Protein AF-A0A2N0S1U6-F1 (afdb_monomer)

Organism: NCBI:txid588596

Nearest PDB structures (foldseek):
  6pqr-assembly1_A  TM=5.252E-01  e=4.544E-02  Helicoverpa zea
  5aoy-assembly1_A  TM=4.467E-01  e=3.353E-01  Mus musculus
  4bum-assembly1_X-2  TM=3.948E-01  e=4.340E+00  Danio rerio
  7tcv-assembly1_XXX-2  TM=3.516E-01  e=5.235E+00  Mus musculus
  8yzi-assembly1_D  TM=3.204E-01  e=3.831E+00  Canis lupus familiaris

pLDDT: mean 82.67, std 17.35, range [31.88, 97.19]

Solvent-accessible surface area (backbone atoms only — not comparable to full-atom values): 11262 Å² total; per-residue (Å²): 134,83,86,88,85,88,79,92,75,89,79,74,85,80,75,74,76,54,60,70,60,46,52,57,65,73,46,69,73,48,72,47,41,38,37,39,35,55,54,82,43,70,50,89,88,76,46,41,30,46,34,36,31,38,31,56,60,79,47,71,88,44,61,87,39,73,93,53,51,45,75,78,44,78,48,81,48,74,99,43,61,69,59,45,51,65,70,42,46,63,59,46,52,52,53,50,44,32,54,75,72,29,48,78,54,95,89,41,61,33,38,45,46,81,43,81,53,56,54,70,72,60,44,34,46,37,50,14,41,58,56,82,85,37,58,33,58,52,88,32,32,90,60,40,58,93,56,64,87,48,84,86,60,80,89,54,67,72,34,53,44,69,54,33,70,78,34,28,58,68,51,80,36,27,71,34,59,44,71,52,75,82,56,80,37,67,123

Foldseek 3Di:
DDDDDDDDDDDDDPPPPVPVVVVLVVPPQAEWEKEWEWDWDDDPVPWIKIWIWIATVVPVVCPPPVVRTHTPFIDTDDLAQVVCLVRCVVVLVVVVCCQPPNDQDPNGGYHYDYHYDYDLQNVCSLLQFPDCPAQQRDLQFLHGPVCPPVPVDDGDRDDALVLCQVPQPSGPGHDDRHSHSPDGSHD

Sequence (187 aa):
MDVNTETQVNQSEEVDIDDELIVQKVVGAPIIHLWIFEDGRNVRKKVKHVMITIAILDDKHTLNQPNYHYTTVLYPGCEDYESLLNITAPLYRDLKNLKDQGLLINNIKWNFQLYFSFDWKFLAICLGFNGVHSKNFCPWCTISKSQQGDLFKKWNINKEMGKLVEKSNYYKGHSRKPLFDMIPLDH

Mean predicted aligned error: 10.76 Å

Secondary structure (DSSP, 8-state):
----------------TTHHHHHHHHSPPPEEEEEEEE--EEETTTEEEEEEEEEESS-TTTTT-GGGEEEEEEEES---HHHHHHHHHHHHHHHHHHHHH-EEETTEEEEEEEEEE--HHHHHHHTTB-TTTSS---SS----GGGTT-TTS-------HHHHHH-TTSSTTB-S--S-TTS----

Structure (mmCIF, N/CA/C/O backbone):
data_AF-A0A2N0S1U6-F1
#
_entry.id   AF-A0A2N0S1U6-F1
#
loop_
_atom_site.group_PDB
_atom_site.id
_atom_site.type_symbol
_atom_site.label_atom_id
_atom_site.label_alt_id
_atom_site.label_comp_id
_atom_site.label_asym_id
_atom_site.label_entity_id
_atom_site.label_seq_id
_atom_site.pdbx_PDB_ins_code
_atom_site.Cartn_x
_atom_site.Cartn_y
_atom_site.Cartn_z
_atom_site.occupancy
_atom_site.B_iso_or_equiv
_atom_site.auth_seq_id
_atom_site.auth_comp_id
_atom_site.auth_asym_id
_atom_site.auth_atom_id
_atom_site.pdbx_PDB_model_num
ATOM 1 N N . MET A 1 1 ? -68.275 -29.044 50.727 1.00 37.34 1 MET A N 1
ATOM 2 C CA . MET A 1 1 ? -67.694 -29.400 49.420 1.00 37.34 1 MET A CA 1
ATOM 3 C C . MET A 1 1 ? -67.049 -28.130 48.877 1.00 37.34 1 MET A C 1
ATOM 5 O O . MET A 1 1 ? -67.627 -27.474 48.026 1.00 37.34 1 MET A O 1
ATOM 9 N N . ASP A 1 2 ? -66.065 -27.555 49.577 1.00 31.88 2 ASP A N 1
ATOM 10 C CA . ASP A 1 2 ? -64.642 -27.974 49.611 1.00 31.88 2 ASP A CA 1
ATOM 11 C C . ASP A 1 2 ? -64.084 -27.964 48.174 1.00 31.88 2 ASP A C 1
ATOM 13 O O . ASP A 1 2 ? -64.630 -28.649 47.321 1.00 31.88 2 ASP A O 1
ATOM 17 N N . VAL A 1 3 ? -63.060 -27.194 47.796 1.00 35.22 3 VAL A N 1
ATOM 18 C CA . VAL A 1 3 ? -61.759 -27.005 48.450 1.00 35.22 3 VAL A CA 1
ATOM 19 C C . VAL A 1 3 ? -61.142 -25.648 48.059 1.00 35.22 3 VAL A C 1
ATOM 21 O O . VAL A 1 3 ? -61.263 -25.173 46.935 1.00 35.22 3 VAL A O 1
ATOM 24 N N . ASN A 1 4 ? -60.462 -25.073 49.044 1.00 38.56 4 ASN A N 1
ATOM 25 C CA . ASN A 1 4 ? -59.586 -23.905 49.054 1.00 38.56 4 ASN A CA 1
ATOM 26 C C . ASN A 1 4 ? -58.195 -24.259 48.478 1.00 38.56 4 ASN A C 1
ATOM 28 O O . ASN A 1 4 ? -57.737 -25.354 48.785 1.00 38.56 4 ASN A O 1
ATOM 32 N N . THR A 1 5 ? -57.492 -23.380 47.748 1.00 37.88 5 THR A N 1
ATOM 33 C CA . THR A 1 5 ? -56.093 -22.947 48.039 1.00 37.88 5 THR A CA 1
ATOM 34 C C . THR A 1 5 ? -55.433 -22.156 46.902 1.00 37.88 5 THR A C 1
ATOM 36 O O . THR A 1 5 ? -55.606 -22.419 45.717 1.00 37.88 5 THR A O 1
ATOM 39 N N . GLU A 1 6 ? -54.668 -21.162 47.341 1.00 45.78 6 GLU A N 1
ATOM 40 C CA . GLU A 1 6 ? -53.842 -20.201 46.618 1.00 45.78 6 GLU A CA 1
ATOM 41 C C . GLU A 1 6 ? -52.678 -20.847 45.851 1.00 45.78 6 GLU A C 1
ATOM 43 O O . GLU A 1 6 ? -52.074 -21.808 46.326 1.00 45.78 6 GLU A O 1
ATOM 48 N N . THR A 1 7 ? -52.235 -20.222 44.756 1.00 32.12 7 THR A N 1
ATOM 49 C CA . THR A 1 7 ? -50.792 -20.094 44.484 1.00 32.12 7 THR A CA 1
ATOM 50 C C . THR A 1 7 ? -50.531 -18.844 43.641 1.00 32.12 7 THR A C 1
ATOM 52 O O . THR A 1 7 ? -50.941 -18.760 42.486 1.00 32.12 7 THR A O 1
ATOM 55 N N . GLN A 1 8 ? -49.849 -17.856 44.224 1.00 46.59 8 GLN A N 1
ATOM 56 C CA . GLN A 1 8 ? -49.168 -16.809 43.467 1.00 46.59 8 GLN A CA 1
ATOM 57 C C . GLN A 1 8 ? -47.962 -17.431 42.755 1.00 46.59 8 GLN A C 1
ATOM 59 O O . GLN A 1 8 ? -47.143 -18.073 43.409 1.00 46.59 8 GLN A O 1
ATOM 64 N N . VAL A 1 9 ? -47.799 -17.180 41.457 1.00 35.09 9 VAL A N 1
ATOM 65 C CA . VAL A 1 9 ? -46.483 -17.247 40.812 1.00 35.09 9 VAL A CA 1
ATOM 66 C C . VAL A 1 9 ? -46.315 -15.991 39.971 1.00 35.09 9 VAL A C 1
ATOM 68 O O . VAL A 1 9 ? -46.897 -15.841 38.901 1.00 35.09 9 VAL A O 1
ATOM 71 N N . ASN A 1 10 ? -45.518 -15.083 40.524 1.00 44.28 10 ASN A N 1
ATOM 72 C CA . ASN A 1 10 ? -44.787 -14.051 39.807 1.00 44.28 10 ASN A CA 1
ATOM 73 C C . ASN A 1 10 ? -44.064 -14.717 38.624 1.00 44.28 10 ASN A C 1
ATOM 75 O O . ASN A 1 10 ? -43.196 -15.560 38.854 1.00 44.28 10 ASN A O 1
ATOM 79 N N . GLN A 1 11 ? -44.399 -14.363 37.385 1.00 36.94 11 GLN A N 1
ATOM 80 C CA . GLN A 1 11 ? -43.507 -14.624 36.258 1.00 36.94 11 GLN A CA 1
ATOM 81 C C . GLN A 1 11 ? -42.843 -13.308 35.877 1.00 36.94 11 GLN A C 1
ATOM 83 O O . GLN A 1 11 ? -43.473 -12.358 35.423 1.00 36.94 11 GLN A O 1
ATOM 88 N N . SER A 1 12 ? -41.562 -13.291 36.223 1.00 38.41 12 SER A N 1
ATOM 89 C CA . SER A 1 12 ? -40.521 -12.334 35.898 1.00 38.41 12 SER A CA 1
ATOM 90 C C . SER A 1 12 ? -40.556 -11.880 34.444 1.00 38.41 12 SER A C 1
ATOM 92 O O . SER A 1 12 ? -40.792 -12.688 33.550 1.00 38.41 12 SER A O 1
ATOM 94 N N . GLU A 1 13 ? -40.233 -10.601 34.257 1.00 47.41 13 GLU A N 1
ATOM 95 C CA . GLU A 1 13 ? -39.788 -9.989 33.007 1.00 47.41 13 GLU A CA 1
ATOM 96 C C . GLU A 1 13 ? -38.893 -10.951 32.216 1.00 47.41 13 GLU A C 1
ATOM 98 O O . GLU A 1 13 ? -37.787 -11.289 32.645 1.00 47.41 13 GLU A O 1
ATOM 103 N N . GLU A 1 14 ? -39.366 -11.391 31.053 1.00 40.28 14 GLU A N 1
ATOM 104 C CA . GLU A 1 14 ? -38.471 -11.907 30.030 1.00 40.28 14 GLU A CA 1
ATOM 105 C C . GLU A 1 14 ? -37.872 -10.674 29.351 1.00 40.28 14 GLU A C 1
ATOM 107 O O . GLU A 1 14 ? -38.548 -9.935 28.636 1.00 40.28 14 GLU A O 1
ATOM 112 N N . VAL A 1 15 ? -36.622 -10.377 29.703 1.00 47.47 15 VAL A N 1
ATOM 113 C CA . VAL A 1 15 ? -35.830 -9.335 29.053 1.00 47.47 15 VAL A CA 1
ATOM 114 C C . VAL A 1 15 ? -35.712 -9.710 27.580 1.00 47.47 15 VAL A C 1
ATOM 116 O O . VAL A 1 15 ? -35.247 -10.801 27.253 1.00 47.47 15 VAL A O 1
ATOM 119 N N . ASP A 1 16 ? -36.133 -8.791 26.718 1.00 52.50 16 ASP A N 1
ATOM 120 C CA . ASP A 1 16 ? -36.052 -8.867 25.261 1.00 52.50 16 ASP A CA 1
ATOM 121 C C . ASP A 1 16 ? -34.570 -8.814 24.833 1.00 52.50 16 ASP A C 1
ATOM 123 O O . ASP A 1 16 ? -34.018 -7.771 24.487 1.00 52.50 16 ASP A O 1
ATOM 127 N N . ILE A 1 17 ? -33.863 -9.941 24.971 1.00 56.31 17 ILE A N 1
ATOM 128 C CA . ILE A 1 17 ? -32.419 -10.058 24.684 1.00 56.31 17 ILE A CA 1
ATOM 129 C C . ILE A 1 17 ? -32.132 -9.940 23.175 1.00 56.31 17 ILE A C 1
ATOM 131 O O . ILE A 1 17 ? -30.980 -9.770 22.773 1.00 56.31 17 ILE A O 1
ATOM 135 N N . ASP A 1 18 ? -33.158 -9.971 22.329 1.00 57.16 18 ASP A N 1
ATOM 136 C CA . ASP A 1 18 ? -32.979 -10.049 20.885 1.00 57.16 18 ASP A CA 1
ATOM 137 C C . ASP A 1 18 ? -33.139 -8.712 20.150 1.00 57.16 18 ASP A C 1
ATOM 139 O O . ASP A 1 18 ? -32.607 -8.579 19.052 1.00 57.16 18 ASP A O 1
ATOM 143 N N . ASP A 1 19 ? -33.737 -7.671 20.733 1.00 52.56 19 ASP A N 1
ATOM 144 C CA . ASP A 1 19 ? -33.980 -6.433 19.977 1.00 52.56 19 A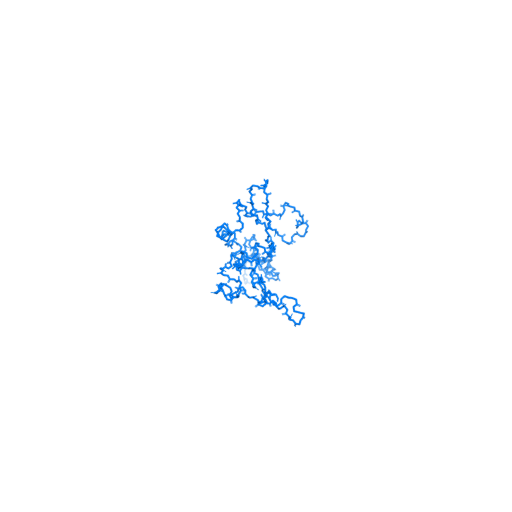SP A CA 1
ATOM 145 C C . ASP A 1 19 ? -32.696 -5.631 19.699 1.00 52.56 19 ASP A C 1
ATOM 147 O O . ASP A 1 19 ? -32.464 -5.185 18.574 1.00 52.56 19 ASP A O 1
ATOM 151 N N . GLU A 1 20 ? -31.782 -5.507 20.663 1.00 51.72 20 GLU A N 1
ATOM 152 C CA . GLU A 1 20 ? -30.527 -4.767 20.451 1.00 51.72 20 GLU A CA 1
ATOM 153 C C . GLU A 1 20 ? -29.552 -5.533 19.530 1.00 51.72 20 GLU A C 1
ATOM 155 O O . GLU A 1 20 ? -28.850 -4.939 18.701 1.00 51.72 20 GLU A O 1
ATOM 160 N N . LEU A 1 21 ? -29.564 -6.870 19.608 1.00 51.91 21 LEU A N 1
ATOM 161 C CA . LEU A 1 21 ? -28.732 -7.753 18.786 1.00 51.91 21 LEU A CA 1
ATOM 162 C C . LEU A 1 21 ? -29.255 -7.862 17.342 1.00 51.91 21 LEU A C 1
ATOM 164 O O . LEU A 1 21 ? -28.468 -7.967 16.395 1.00 51.91 21 LEU A O 1
ATOM 168 N N . ILE A 1 22 ? -30.579 -7.818 17.155 1.00 51.62 22 ILE A N 1
ATOM 169 C CA . ILE A 1 22 ? -31.236 -7.823 15.843 1.00 51.62 22 ILE A CA 1
ATOM 170 C C . ILE A 1 22 ? -31.091 -6.458 15.164 1.00 51.62 22 ILE A C 1
ATOM 172 O O . ILE A 1 22 ? -30.785 -6.418 13.970 1.00 51.62 22 ILE A O 1
ATOM 176 N N . VAL A 1 23 ? -31.195 -5.340 15.893 1.00 48.62 23 VAL A N 1
ATOM 177 C CA . VAL A 1 23 ? -30.988 -3.991 15.328 1.00 48.62 23 VAL A CA 1
ATOM 178 C C . VAL A 1 23 ? -29.561 -3.821 14.780 1.00 48.62 23 VAL A C 1
ATOM 180 O O . VAL A 1 23 ? -29.391 -3.282 13.683 1.00 48.62 23 VAL A O 1
ATOM 183 N N . GLN A 1 24 ? -28.540 -4.374 15.450 1.00 49.12 24 GLN A N 1
ATOM 184 C CA . GLN A 1 24 ? -27.162 -4.416 14.924 1.00 49.12 24 GLN A CA 1
ATOM 185 C C . GLN A 1 24 ? -26.988 -5.319 13.694 1.00 49.12 24 GLN A C 1
ATOM 187 O O . GLN A 1 24 ? -26.040 -5.146 12.934 1.00 49.12 24 GLN A O 1
ATOM 192 N N . LYS A 1 25 ? -27.877 -6.294 13.487 1.00 47.84 25 LYS A N 1
ATOM 193 C CA . LYS A 1 25 ? -27.867 -7.177 12.312 1.00 47.84 25 LYS A CA 1
ATOM 194 C C . LYS A 1 25 ? -28.541 -6.535 11.096 1.00 47.84 25 LYS A C 1
ATOM 196 O O . LYS A 1 25 ? -28.212 -6.889 9.965 1.00 47.84 25 LYS A O 1
ATOM 201 N N . VAL A 1 26 ? -29.486 -5.619 11.329 1.00 51.81 26 VAL A N 1
ATOM 202 C CA . VAL A 1 26 ? -30.278 -4.927 10.295 1.00 51.81 26 VAL A CA 1
ATOM 203 C C . VAL A 1 26 ? -29.541 -3.704 9.730 1.00 51.81 26 VAL A C 1
ATOM 205 O O . VAL A 1 26 ? -29.696 -3.379 8.553 1.00 51.81 26 VAL A O 1
ATOM 208 N N . VAL A 1 27 ? -28.673 -3.068 10.520 1.00 59.47 27 VAL A N 1
ATOM 209 C CA . VAL A 1 27 ? -27.694 -2.083 10.042 1.00 59.47 27 VAL A CA 1
ATOM 210 C C . VAL A 1 27 ? -26.420 -2.846 9.691 1.00 59.47 27 VAL A C 1
ATOM 212 O O . VAL A 1 27 ? -25.806 -3.441 10.566 1.00 59.47 27 VAL A O 1
ATOM 215 N N . GLY A 1 28 ? -26.033 -2.893 8.414 1.00 71.56 28 GLY A N 1
ATOM 216 C CA . GLY A 1 28 ? -24.826 -3.614 7.992 1.00 71.56 28 GLY A CA 1
ATOM 217 C C . GLY A 1 28 ? -23.608 -3.265 8.860 1.00 71.56 28 GLY A C 1
ATOM 218 O O . GLY A 1 28 ? -23.473 -2.124 9.304 1.00 71.56 28 GLY A O 1
ATOM 219 N N . ALA A 1 29 ? -22.738 -4.251 9.108 1.00 81.06 29 ALA A N 1
ATOM 220 C CA . ALA A 1 29 ? -21.568 -4.079 9.968 1.00 81.06 29 ALA A CA 1
ATOM 221 C C . ALA A 1 29 ? -20.791 -2.808 9.575 1.00 81.06 29 ALA A C 1
ATOM 223 O O . ALA A 1 29 ? -20.450 -2.654 8.395 1.00 81.06 29 ALA A O 1
ATOM 224 N N . PRO A 1 30 ? -20.532 -1.893 10.524 1.00 94.06 30 PRO A N 1
ATOM 225 C CA . PRO A 1 30 ? -20.042 -0.568 10.191 1.00 94.06 30 PRO A CA 1
ATOM 226 C C . PRO A 1 30 ? -18.637 -0.635 9.587 1.00 94.06 30 PRO A C 1
ATOM 228 O O . PRO A 1 30 ? -17.843 -1.529 9.899 1.00 94.06 30 PRO A O 1
ATOM 231 N N . ILE A 1 31 ? -18.339 0.315 8.703 1.00 95.56 31 ILE A N 1
ATOM 232 C CA . ILE A 1 31 ? -17.086 0.371 7.948 1.00 95.56 31 ILE A CA 1
ATOM 233 C C . ILE A 1 31 ? -16.363 1.667 8.299 1.00 95.56 31 ILE A C 1
ATOM 235 O O . ILE A 1 31 ? -16.963 2.737 8.226 1.00 95.56 31 ILE A O 1
ATOM 239 N N . ILE A 1 32 ? -15.083 1.558 8.651 1.00 95.50 32 ILE A N 1
ATOM 240 C CA . ILE A 1 32 ? -14.166 2.691 8.783 1.00 95.50 32 ILE A CA 1
ATOM 241 C C . ILE A 1 32 ? -13.322 2.785 7.514 1.00 95.50 32 ILE A C 1
ATOM 243 O O . ILE A 1 32 ? -12.695 1.811 7.085 1.00 95.50 32 ILE A O 1
ATOM 247 N N . HIS A 1 33 ? -13.265 3.973 6.927 1.00 96.38 33 HIS A N 1
ATOM 248 C CA . HIS A 1 33 ? -12.455 4.256 5.751 1.00 96.38 33 HIS A CA 1
ATOM 249 C C . HIS A 1 33 ? -11.133 4.897 6.189 1.00 96.38 33 HIS A C 1
ATOM 251 O O . HIS A 1 33 ? -11.105 6.009 6.716 1.00 96.38 33 HIS A O 1
ATOM 257 N N . LEU A 1 34 ? -10.017 4.201 5.965 1.00 96.00 34 LEU A N 1
ATOM 258 C CA . LEU A 1 34 ? -8.678 4.705 6.270 1.00 96.00 34 LEU A CA 1
ATOM 259 C C . LEU A 1 34 ? -7.992 5.210 5.009 1.00 96.00 34 LEU A C 1
ATOM 261 O O . LEU A 1 34 ? -7.947 4.519 3.991 1.00 96.00 34 LEU A O 1
ATOM 265 N N . TRP A 1 35 ? -7.394 6.390 5.106 1.00 95.44 35 TRP A N 1
ATOM 266 C CA . TRP A 1 35 ? -6.565 6.977 4.066 1.00 95.44 35 TRP A CA 1
ATOM 267 C C . TRP A 1 35 ? -5.103 6.941 4.466 1.00 95.44 35 TRP A C 1
ATOM 269 O O . TRP A 1 35 ? -4.702 7.600 5.420 1.00 95.44 35 TRP A O 1
ATOM 279 N N . ILE A 1 36 ? -4.316 6.167 3.728 1.00 95.19 36 ILE A N 1
ATOM 280 C CA . ILE A 1 36 ? -2.882 6.006 3.906 1.00 95.19 36 ILE A CA 1
ATOM 281 C C . ILE A 1 36 ? -2.185 6.823 2.825 1.00 95.19 36 ILE A C 1
ATOM 283 O O . ILE A 1 36 ? -2.389 6.597 1.629 1.00 95.19 36 ILE A O 1
ATOM 287 N N . PHE A 1 37 ? -1.345 7.761 3.236 1.00 92.50 37 PHE A N 1
ATOM 288 C CA . PHE A 1 37 ? -0.569 8.587 2.322 1.00 92.50 37 PHE A CA 1
ATOM 289 C C . PHE A 1 37 ? 0.862 8.754 2.821 1.00 92.50 37 PHE A C 1
ATOM 291 O O . PHE A 1 37 ? 1.159 8.588 4.005 1.00 92.50 37 PHE A O 1
ATOM 298 N N . GLU A 1 38 ? 1.761 9.033 1.887 1.00 88.88 38 GLU A N 1
ATOM 299 C CA . GLU A 1 38 ? 3.182 9.236 2.149 1.00 88.88 38 GLU A CA 1
ATOM 300 C C . GLU A 1 38 ? 3.552 10.682 1.817 1.00 88.88 38 GLU A C 1
ATOM 302 O O . GLU A 1 38 ? 2.981 11.275 0.899 1.00 88.88 38 GLU A O 1
ATOM 307 N N . ASP A 1 39 ? 4.462 11.253 2.608 1.00 76.75 39 ASP A N 1
ATOM 308 C CA . ASP A 1 39 ? 5.072 12.552 2.329 1.00 76.75 39 ASP A CA 1
ATOM 309 C C . ASP A 1 39 ? 6.589 12.495 2.571 1.00 76.75 39 ASP A C 1
ATOM 311 O O . ASP A 1 39 ? 7.066 12.461 3.713 1.00 76.75 39 ASP A O 1
ATOM 315 N N . GLY A 1 40 ? 7.359 12.525 1.483 1.00 67.25 40 GLY A N 1
ATOM 316 C CA . GLY A 1 40 ? 8.813 12.617 1.524 1.00 67.25 40 GLY A CA 1
ATOM 317 C C . GLY A 1 40 ? 9.294 14.015 1.929 1.00 67.25 40 GLY A C 1
ATOM 318 O O . GLY A 1 40 ? 9.187 14.980 1.168 1.00 67.25 40 GLY A O 1
ATOM 319 N N . ARG A 1 41 ? 9.934 14.141 3.102 1.00 67.94 41 ARG A N 1
ATOM 320 C CA . ARG A 1 41 ? 10.434 15.433 3.616 1.00 67.94 41 ARG A CA 1
ATOM 321 C C . ARG A 1 41 ? 11.956 15.518 3.664 1.00 67.94 41 ARG A C 1
ATOM 323 O O . ARG A 1 41 ? 12.651 14.677 4.233 1.00 67.94 41 ARG A O 1
ATOM 330 N N . ASN A 1 42 ? 12.496 16.616 3.132 1.00 61.06 42 ASN A N 1
ATOM 331 C CA . ASN A 1 42 ? 13.913 16.962 3.263 1.00 61.06 42 ASN A CA 1
ATOM 332 C C . ASN A 1 42 ? 14.132 17.859 4.489 1.00 61.06 42 ASN A C 1
ATOM 334 O O . ASN A 1 42 ? 13.799 19.044 4.459 1.00 61.06 42 ASN A O 1
ATOM 338 N N . VAL A 1 43 ? 14.774 17.347 5.542 1.00 58.34 43 VAL A N 1
ATOM 339 C CA . VAL A 1 43 ? 15.157 18.168 6.701 1.00 58.34 43 VAL A CA 1
ATOM 340 C C . VAL A 1 43 ? 16.546 18.765 6.457 1.00 58.34 43 VAL A C 1
ATOM 342 O O . VAL A 1 43 ? 17.546 18.054 6.323 1.00 58.34 43 VAL A O 1
ATOM 345 N N . ARG A 1 44 ? 16.613 20.104 6.367 1.00 53.75 44 ARG A N 1
ATOM 346 C CA . ARG A 1 44 ? 17.857 20.897 6.227 1.00 53.75 44 ARG A CA 1
ATOM 347 C C . ARG A 1 44 ? 18.798 20.445 5.089 1.00 53.75 44 ARG A C 1
ATOM 349 O O . ARG A 1 44 ? 20.013 20.568 5.220 1.00 53.75 44 ARG A O 1
ATOM 356 N N . LYS A 1 45 ? 18.261 19.912 3.981 1.00 61.03 45 LYS A N 1
ATOM 357 C CA . LYS A 1 45 ? 19.016 19.376 2.818 1.00 61.03 45 LYS A CA 1
ATOM 358 C C . LYS A 1 45 ? 20.027 18.255 3.145 1.00 61.03 45 LYS A C 1
ATOM 360 O O . LYS A 1 45 ? 20.803 17.883 2.271 1.00 61.03 45 LYS A O 1
ATOM 365 N N . LYS A 1 46 ? 20.038 17.726 4.374 1.00 65.56 46 LYS A N 1
ATOM 366 C CA . LYS A 1 46 ? 21.033 16.743 4.840 1.00 65.56 46 LYS A CA 1
ATOM 367 C C . LYS A 1 46 ? 20.440 15.371 5.125 1.00 65.56 46 LYS A C 1
ATOM 369 O O . LYS A 1 46 ? 21.123 14.381 4.898 1.00 65.56 46 LYS A O 1
ATOM 374 N N . VAL A 1 47 ? 19.196 15.305 5.601 1.00 68.88 47 VAL A N 1
ATOM 375 C CA . VAL A 1 47 ? 18.555 14.033 5.955 1.00 68.88 47 VAL A CA 1
ATOM 376 C C . VAL A 1 47 ? 17.180 13.965 5.308 1.00 68.88 47 VAL A C 1
ATOM 378 O O . VAL A 1 47 ? 16.306 14.798 5.576 1.00 68.88 47 VAL A O 1
ATOM 381 N N . LYS A 1 48 ? 17.013 12.980 4.427 1.00 79.19 48 LYS A N 1
ATOM 382 C CA . LYS A 1 48 ? 15.714 12.601 3.876 1.00 79.19 48 LYS A CA 1
ATOM 383 C C . LYS A 1 48 ? 14.970 11.796 4.931 1.00 79.19 48 LYS A C 1
ATOM 385 O O . LYS A 1 48 ? 15.569 10.934 5.569 1.00 79.19 48 LYS A O 1
ATOM 390 N N . HIS A 1 49 ? 13.707 12.126 5.133 1.00 85.38 49 HIS A N 1
ATOM 391 C CA . HIS A 1 49 ? 12.803 11.351 5.963 1.00 85.38 49 HIS A CA 1
ATOM 392 C C . HIS A 1 49 ? 11.655 10.870 5.096 1.00 85.38 49 HIS A C 1
ATOM 394 O O . HIS A 1 49 ? 11.146 11.627 4.267 1.00 85.38 49 HIS A O 1
ATOM 400 N N . VAL A 1 50 ? 11.269 9.624 5.322 1.00 87.19 50 VAL A N 1
ATOM 401 C CA . VAL A 1 50 ? 10.056 9.032 4.769 1.00 87.19 50 VAL A CA 1
ATOM 402 C C . VAL A 1 50 ? 9.029 9.004 5.885 1.00 87.19 50 VAL A C 1
ATOM 404 O O . VAL A 1 50 ? 9.345 8.601 7.013 1.00 87.19 50 VAL A O 1
ATOM 407 N N . MET A 1 51 ? 7.821 9.463 5.576 1.00 91.06 51 MET A N 1
ATOM 408 C CA . MET A 1 51 ? 6.732 9.569 6.536 1.00 91.06 51 MET A CA 1
ATOM 409 C C . MET A 1 51 ? 5.465 8.969 5.942 1.00 91.06 51 MET A C 1
ATOM 411 O O . MET A 1 51 ? 4.978 9.456 4.928 1.00 91.06 51 MET A O 1
ATOM 415 N N . ILE A 1 52 ? 4.912 7.950 6.600 1.00 92.75 52 ILE A N 1
ATOM 416 C CA . ILE A 1 52 ? 3.597 7.398 6.258 1.00 92.75 52 ILE A CA 1
ATOM 417 C C . ILE A 1 52 ? 2.603 7.861 7.310 1.00 92.75 52 ILE A C 1
ATOM 419 O O . ILE A 1 52 ? 2.804 7.664 8.514 1.00 92.75 52 ILE A O 1
ATOM 423 N N . THR A 1 53 ? 1.521 8.453 6.832 1.00 94.25 53 THR A N 1
ATOM 424 C CA . THR A 1 53 ? 0.470 9.053 7.639 1.00 94.25 53 THR A CA 1
ATOM 425 C C . THR A 1 53 ? -0.859 8.391 7.314 1.00 94.25 53 THR A C 1
ATOM 427 O O . THR A 1 53 ? -1.114 8.007 6.171 1.00 94.25 53 THR A O 1
ATOM 430 N N . ILE A 1 54 ? -1.696 8.237 8.337 1.00 95.06 54 ILE A N 1
ATOM 431 C CA . ILE A 1 54 ? -3.040 7.680 8.224 1.00 95.06 54 ILE A CA 1
ATOM 432 C C . ILE A 1 54 ? -4.047 8.717 8.714 1.00 95.06 54 ILE A C 1
ATOM 434 O O . ILE A 1 54 ? -3.844 9.340 9.754 1.00 95.06 54 ILE A O 1
ATOM 438 N N . ALA A 1 55 ? -5.140 8.882 7.980 1.00 94.44 55 ALA A N 1
ATOM 439 C CA . ALA A 1 55 ? -6.301 9.659 8.396 1.00 94.44 55 ALA A CA 1
ATOM 440 C C . ALA A 1 55 ? -7.570 8.800 8.316 1.00 94.44 55 ALA A C 1
ATOM 442 O O . ALA A 1 55 ? -7.661 7.882 7.498 1.00 94.44 55 ALA A O 1
ATOM 443 N N . ILE A 1 56 ? -8.555 9.108 9.157 1.00 94.50 56 ILE A N 1
ATOM 444 C CA . ILE A 1 56 ? -9.895 8.517 9.084 1.00 94.50 56 ILE A CA 1
ATOM 445 C C . ILE A 1 56 ? -10.725 9.390 8.136 1.00 94.50 56 ILE A C 1
ATOM 447 O O . ILE A 1 56 ? -10.865 10.587 8.370 1.00 94.50 56 ILE A O 1
ATOM 451 N N . LEU A 1 57 ? -11.250 8.813 7.054 1.00 92.94 57 LEU A N 1
ATOM 452 C CA . LEU A 1 57 ? -11.996 9.549 6.022 1.00 92.94 57 LEU A CA 1
ATOM 453 C C . LEU A 1 57 ? -13.449 9.842 6.404 1.00 92.94 57 LEU A C 1
ATOM 455 O O . LEU A 1 57 ? -14.064 10.730 5.813 1.00 92.94 57 LEU A O 1
ATOM 459 N N . ASP A 1 58 ? -14.003 9.096 7.358 1.00 91.06 58 ASP A N 1
ATOM 460 C CA . ASP A 1 58 ? -15.415 9.202 7.740 1.00 91.06 58 ASP A CA 1
ATOM 461 C C . ASP A 1 58 ? -15.759 10.554 8.375 1.00 91.06 58 ASP A C 1
ATOM 463 O O . ASP A 1 58 ? -16.871 11.061 8.214 1.00 91.06 58 ASP A O 1
ATOM 467 N N . ASP A 1 59 ? -14.787 11.186 9.035 1.00 86.94 59 ASP A N 1
ATOM 468 C CA . ASP A 1 59 ? -14.942 12.515 9.610 1.00 86.94 59 ASP A CA 1
ATOM 469 C C . ASP A 1 59 ? -14.493 13.609 8.628 1.00 86.94 59 ASP A C 1
ATOM 471 O O . ASP A 1 59 ? -13.357 14.092 8.606 1.00 86.94 59 ASP A O 1
ATOM 475 N N . LYS A 1 60 ? -15.446 14.042 7.800 1.00 86.62 60 LYS A N 1
ATOM 476 C CA . LYS A 1 60 ? -15.228 15.080 6.782 1.00 86.62 60 LYS A CA 1
ATOM 477 C C . LYS A 1 60 ? -14.820 16.434 7.366 1.00 86.62 60 LYS A C 1
ATOM 479 O O . LYS A 1 60 ? -14.189 17.222 6.662 1.00 86.62 60 LYS A O 1
ATOM 484 N N . HIS A 1 61 ? -15.189 16.733 8.612 1.00 85.75 61 HIS A N 1
ATOM 485 C CA . HIS A 1 61 ? -14.874 18.020 9.237 1.00 85.75 61 HIS A CA 1
ATOM 486 C C . HIS A 1 61 ? -13.412 18.096 9.674 1.00 85.75 61 HIS A C 1
ATOM 488 O O . HIS A 1 61 ? -12.828 19.185 9.715 1.00 85.75 61 HIS A O 1
ATOM 494 N N . THR A 1 62 ? -12.814 16.947 9.979 1.00 86.12 62 THR A N 1
ATOM 495 C CA . THR A 1 62 ? -11.443 16.853 10.475 1.00 86.12 62 THR A CA 1
ATOM 496 C C . THR A 1 62 ? -10.443 16.417 9.414 1.00 86.12 62 THR A C 1
ATOM 498 O O . THR A 1 62 ? -9.248 16.627 9.595 1.00 86.12 62 THR A O 1
ATOM 501 N N . LEU A 1 63 ? -10.906 15.946 8.252 1.00 83.31 63 LEU A N 1
ATOM 502 C CA . LEU A 1 63 ? -10.052 15.501 7.146 1.00 83.31 63 LEU A CA 1
ATOM 503 C C . LEU A 1 63 ? -8.982 16.522 6.716 1.00 83.31 63 LEU A C 1
ATOM 505 O O . LEU A 1 63 ? -7.859 16.143 6.388 1.00 83.31 63 LEU A O 1
ATOM 509 N N . ASN A 1 64 ? -9.306 17.817 6.738 1.00 83.50 64 ASN A N 1
ATOM 510 C CA . ASN A 1 64 ? -8.372 18.892 6.372 1.00 83.50 64 ASN A CA 1
ATOM 511 C C . ASN A 1 64 ? -7.567 19.435 7.566 1.00 83.50 64 ASN A C 1
ATOM 513 O O . ASN A 1 64 ? -6.791 20.378 7.411 1.00 83.50 64 ASN A O 1
ATOM 517 N N . GLN A 1 65 ? -7.771 18.886 8.765 1.00 88.06 65 GLN A N 1
ATOM 518 C CA . GLN A 1 65 ? -7.128 19.343 9.986 1.00 88.06 65 GLN A CA 1
ATOM 519 C C . GLN A 1 65 ? -5.891 18.486 10.291 1.00 88.06 65 GLN A C 1
ATOM 521 O O . GLN A 1 65 ? -5.999 17.267 10.422 1.00 88.06 65 GLN A O 1
ATOM 526 N N . PRO A 1 66 ? -4.714 19.103 10.493 1.00 85.56 66 PRO A N 1
ATOM 527 C CA . PRO A 1 66 ? -3.464 18.364 10.671 1.00 85.56 66 PRO A CA 1
ATOM 528 C C . PRO A 1 66 ? -3.438 17.500 11.942 1.00 85.56 66 PRO A C 1
ATOM 530 O O . PRO A 1 66 ? -2.704 16.522 12.000 1.00 85.56 66 PRO A O 1
ATOM 533 N N . ASN A 1 67 ? -4.253 17.820 12.952 1.00 89.44 67 ASN A N 1
ATOM 534 C CA . ASN A 1 67 ? -4.321 17.056 14.205 1.00 89.44 67 ASN A CA 1
ATOM 535 C C . ASN A 1 67 ? -4.966 15.667 14.049 1.00 89.44 67 ASN A C 1
ATOM 537 O O . ASN A 1 67 ? -4.897 14.861 14.973 1.00 89.44 67 ASN A O 1
ATOM 541 N N . TYR A 1 68 ? -5.580 15.392 12.898 1.00 90.25 68 TYR A N 1
ATOM 542 C CA . TYR A 1 68 ? -6.257 14.129 12.589 1.00 90.25 68 TYR A CA 1
ATOM 543 C C . TYR A 1 68 ? -5.494 13.318 11.535 1.00 90.25 68 TYR A C 1
ATOM 545 O O . TYR A 1 68 ? -6.022 12.389 10.925 1.00 90.25 68 TYR A O 1
ATOM 553 N N . HIS A 1 69 ? -4.236 13.700 11.306 1.00 91.81 69 HIS A N 1
ATOM 554 C CA . HIS A 1 69 ? -3.290 13.033 10.426 1.00 91.81 69 HIS A CA 1
ATOM 555 C C . HIS A 1 69 ? -2.242 12.345 11.302 1.00 91.81 69 HIS A C 1
ATOM 557 O O . HIS A 1 69 ? -1.342 12.982 11.849 1.00 91.81 69 HIS A O 1
ATOM 563 N N . TYR A 1 70 ? -2.374 11.032 11.465 1.00 93.06 70 TYR A N 1
ATOM 564 C CA . TYR A 1 70 ? -1.570 10.250 12.397 1.00 93.06 70 TYR A CA 1
ATOM 565 C C . TYR A 1 70 ? -0.351 9.655 11.693 1.00 93.06 70 TYR A C 1
ATOM 567 O O . TYR A 1 70 ? -0.456 8.714 10.901 1.00 93.06 70 TYR A O 1
ATOM 575 N N . THR A 1 71 ? 0.832 10.196 11.979 1.00 92.75 71 THR A N 1
ATOM 576 C CA . THR A 1 71 ? 2.094 9.625 11.495 1.00 92.75 71 THR A CA 1
ATOM 577 C C . THR A 1 71 ? 2.318 8.256 12.129 1.00 92.75 71 THR A C 1
ATOM 579 O O . THR A 1 71 ? 2.482 8.148 13.341 1.00 92.75 71 THR A O 1
ATOM 582 N N . THR A 1 72 ? 2.336 7.213 11.302 1.00 93.31 72 THR A N 1
ATOM 583 C CA . THR A 1 72 ? 2.477 5.819 11.755 1.00 93.31 72 THR A CA 1
ATOM 584 C C . THR A 1 72 ? 3.877 5.270 11.492 1.00 93.31 72 THR A C 1
ATOM 586 O O . THR A 1 72 ? 4.379 4.442 12.246 1.00 93.31 72 THR A O 1
ATOM 589 N N . VAL A 1 73 ? 4.543 5.755 10.442 1.00 92.12 73 VAL A N 1
ATOM 590 C CA . VAL A 1 73 ? 5.938 5.419 10.141 1.00 92.12 73 VAL A CA 1
ATOM 591 C C . VAL A 1 73 ? 6.708 6.710 9.928 1.00 92.12 73 VAL A C 1
ATOM 593 O O . VAL A 1 73 ? 6.287 7.559 9.146 1.00 92.12 73 VAL A O 1
ATOM 596 N N . LEU A 1 74 ? 7.848 6.838 10.601 1.00 90.94 74 LEU A N 1
ATOM 597 C CA . LEU A 1 74 ? 8.804 7.919 10.398 1.00 90.94 74 LEU A CA 1
ATOM 598 C C . LEU A 1 74 ? 10.213 7.348 10.508 1.00 90.94 74 LEU A C 1
ATOM 600 O O . LEU A 1 74 ? 10.587 6.834 11.562 1.00 90.94 74 LEU A O 1
ATOM 604 N N . TYR A 1 75 ? 11.005 7.459 9.443 1.00 88.56 75 TYR A N 1
ATOM 605 C CA . TYR A 1 75 ? 12.401 7.038 9.498 1.00 88.56 75 TYR A CA 1
ATOM 606 C C . TYR A 1 75 ? 13.327 7.932 8.663 1.00 88.56 75 TYR A C 1
ATOM 608 O O . TYR A 1 75 ? 12.926 8.432 7.606 1.00 88.56 75 TYR A O 1
ATOM 616 N N . PRO A 1 76 ? 14.573 8.149 9.125 1.00 85.69 76 PRO A N 1
ATOM 617 C CA . PRO A 1 76 ? 15.601 8.802 8.331 1.00 85.69 76 PRO A CA 1
ATOM 618 C C . PRO A 1 76 ? 16.161 7.813 7.305 1.00 85.69 76 PRO A C 1
ATOM 620 O O . PRO A 1 76 ? 16.564 6.704 7.651 1.00 85.69 76 PRO A O 1
ATOM 623 N N . GLY A 1 77 ? 16.228 8.210 6.041 1.00 80.50 77 GLY A N 1
ATOM 624 C CA . GLY A 1 77 ? 16.758 7.354 4.989 1.00 80.50 77 GLY A CA 1
ATOM 625 C C . GLY A 1 77 ? 16.269 7.731 3.603 1.00 80.50 77 GLY A C 1
ATOM 626 O O . GLY A 1 77 ? 15.613 8.751 3.391 1.00 80.50 77 GLY A O 1
ATOM 627 N N . CYS A 1 78 ? 16.626 6.896 2.634 1.00 78.00 78 CYS A N 1
ATOM 628 C CA . CYS A 1 78 ? 16.077 6.971 1.293 1.00 78.00 78 CYS A CA 1
ATOM 629 C C . CYS A 1 78 ? 14.890 6.017 1.129 1.00 78.00 78 CYS A C 1
ATOM 631 O O . CYS A 1 78 ? 14.801 4.974 1.773 1.00 78.00 78 CYS A O 1
ATOM 633 N N . GLU A 1 79 ? 13.987 6.383 0.224 1.00 85.44 79 GLU A N 1
ATOM 634 C CA . GLU A 1 79 ? 12.985 5.472 -0.320 1.00 85.44 79 GLU A CA 1
ATOM 635 C C . GLU A 1 79 ? 13.691 4.429 -1.201 1.00 85.44 79 GLU A C 1
ATOM 637 O O . GLU A 1 79 ? 13.883 4.630 -2.405 1.00 85.44 79 GLU A O 1
ATOM 642 N N . ASP A 1 80 ? 14.129 3.335 -0.591 1.00 88.56 80 ASP A N 1
ATOM 643 C CA . ASP A 1 80 ? 14.560 2.125 -1.278 1.00 88.56 80 ASP A CA 1
ATOM 644 C C . ASP A 1 80 ? 13.750 0.925 -0.780 1.00 88.56 80 ASP A C 1
ATOM 646 O O . ASP A 1 80 ? 13.176 0.931 0.310 1.00 88.56 80 ASP A O 1
ATOM 650 N N . TYR A 1 81 ? 13.675 -0.101 -1.620 1.00 92.00 81 TYR A N 1
ATOM 651 C CA . TYR A 1 81 ? 12.794 -1.238 -1.395 1.00 92.00 81 TYR A CA 1
ATOM 652 C C . TYR A 1 81 ? 13.141 -2.032 -0.128 1.00 92.00 81 TYR A C 1
ATOM 654 O O . TYR A 1 81 ? 12.225 -2.442 0.576 1.00 92.00 81 TYR A O 1
ATOM 662 N N . GLU A 1 82 ? 14.425 -2.265 0.166 1.00 92.69 82 GLU A N 1
ATOM 663 C CA . GLU A 1 82 ? 14.817 -3.104 1.311 1.00 92.69 82 GLU A CA 1
ATOM 664 C C . GLU A 1 82 ? 14.555 -2.380 2.632 1.00 92.69 82 GLU A C 1
ATOM 666 O O . GLU A 1 82 ? 14.038 -2.972 3.582 1.00 92.69 82 GLU A O 1
ATOM 671 N N . SER A 1 83 ? 14.861 -1.080 2.682 1.00 91.38 83 SER A N 1
ATOM 672 C CA . SER A 1 83 ? 14.544 -0.242 3.839 1.00 91.38 83 SER A CA 1
ATOM 673 C C . SER A 1 83 ? 13.038 -0.208 4.090 1.00 91.38 83 SER A C 1
ATOM 675 O O . SER A 1 83 ? 12.598 -0.460 5.211 1.00 91.38 83 SER A O 1
ATOM 677 N N . LEU A 1 84 ? 12.238 0.035 3.043 1.00 92.00 84 LEU A N 1
ATOM 678 C CA . LEU A 1 84 ? 10.783 0.074 3.169 1.00 92.00 84 LEU A CA 1
ATOM 679 C C . LEU A 1 84 ? 10.210 -1.271 3.602 1.00 92.00 84 LEU A C 1
ATOM 681 O O . LEU A 1 84 ? 9.432 -1.293 4.544 1.00 92.00 84 LEU A O 1
ATOM 685 N N . LEU A 1 85 ? 10.634 -2.379 2.988 1.00 93.94 85 LEU A N 1
ATOM 686 C CA . LEU A 1 85 ? 10.169 -3.721 3.342 1.00 93.94 85 LEU A CA 1
ATOM 687 C C . LEU A 1 85 ? 10.320 -4.006 4.840 1.00 93.94 85 LEU A C 1
ATOM 689 O O . LEU A 1 85 ? 9.391 -4.504 5.470 1.00 93.94 85 LEU A O 1
ATOM 693 N N . ASN A 1 86 ? 11.480 -3.681 5.411 1.00 93.25 86 ASN A N 1
ATOM 694 C CA . ASN A 1 86 ? 11.752 -3.946 6.820 1.00 93.25 86 ASN A CA 1
ATOM 695 C C . ASN A 1 86 ? 10.982 -2.996 7.742 1.00 93.25 86 ASN A C 1
ATOM 697 O O . ASN A 1 86 ? 10.409 -3.427 8.742 1.00 93.25 86 ASN A O 1
ATOM 701 N N . ILE A 1 87 ? 10.959 -1.705 7.408 1.00 92.44 87 ILE A N 1
ATOM 702 C CA . ILE A 1 87 ? 10.398 -0.667 8.278 1.00 92.44 87 ILE A CA 1
ATOM 703 C C . ILE A 1 87 ? 8.867 -0.686 8.262 1.00 92.44 87 ILE A C 1
ATOM 705 O O . ILE A 1 87 ? 8.243 -0.463 9.298 1.00 92.44 87 ILE A O 1
ATOM 709 N N . THR A 1 88 ? 8.243 -0.977 7.118 1.00 93.56 88 THR A N 1
ATOM 710 C CA . THR A 1 88 ? 6.779 -1.004 6.993 1.00 93.56 88 THR A CA 1
ATOM 711 C C . THR A 1 88 ? 6.169 -2.369 7.296 1.00 93.56 88 THR A C 1
ATOM 713 O O . THR A 1 88 ? 4.946 -2.467 7.343 1.00 93.56 88 THR A O 1
ATOM 716 N N . ALA A 1 89 ? 6.964 -3.412 7.565 1.00 95.12 89 ALA A N 1
ATOM 717 C CA . ALA A 1 89 ? 6.446 -4.745 7.883 1.00 95.12 89 ALA A CA 1
ATOM 718 C C . ALA A 1 89 ? 5.439 -4.778 9.057 1.00 95.12 89 ALA A C 1
ATOM 720 O O . ALA A 1 89 ? 4.435 -5.486 8.936 1.00 95.12 89 ALA A O 1
ATOM 721 N N . PRO A 1 90 ? 5.637 -4.041 10.175 1.00 96.06 90 PRO A N 1
ATOM 722 C CA . PRO A 1 90 ? 4.631 -3.955 11.235 1.00 96.06 90 PRO A CA 1
ATOM 723 C C . PRO A 1 90 ? 3.338 -3.298 10.742 1.00 96.06 90 PRO A C 1
ATOM 725 O O . PRO A 1 90 ? 2.272 -3.893 10.861 1.00 96.06 90 PRO A O 1
ATOM 728 N N . LEU A 1 91 ? 3.449 -2.141 10.076 1.00 95.94 91 LEU A N 1
ATOM 729 C CA . LEU A 1 91 ? 2.303 -1.425 9.511 1.00 95.94 91 LEU A CA 1
ATOM 730 C C . LEU A 1 91 ? 1.515 -2.300 8.523 1.00 95.94 91 LEU A C 1
ATOM 732 O O . LEU A 1 91 ? 0.291 -2.353 8.581 1.00 95.94 91 LEU A O 1
ATOM 736 N N . TYR A 1 92 ? 2.206 -3.006 7.627 1.00 95.94 92 TYR A N 1
ATOM 737 C CA . TYR A 1 92 ? 1.587 -3.932 6.681 1.00 95.94 92 TYR A CA 1
ATOM 738 C C . TYR A 1 92 ? 0.769 -5.008 7.403 1.00 95.94 92 TYR A C 1
ATOM 740 O O . TYR A 1 92 ? -0.371 -5.268 7.023 1.00 95.94 92 TYR A O 1
ATOM 748 N N . ARG A 1 93 ? 1.331 -5.617 8.456 1.00 97.19 93 ARG A N 1
ATOM 749 C CA . ARG A 1 93 ? 0.653 -6.655 9.243 1.00 97.19 93 ARG A CA 1
ATOM 750 C C . ARG A 1 93 ? -0.625 -6.121 9.881 1.00 97.19 93 ARG A C 1
ATOM 752 O O . ARG A 1 93 ? -1.654 -6.787 9.799 1.00 97.19 93 ARG A O 1
ATOM 759 N N . ASP A 1 94 ? -0.558 -4.930 10.466 1.00 97.00 94 ASP A N 1
ATOM 760 C CA . ASP A 1 94 ? -1.698 -4.307 11.135 1.00 97.00 94 ASP A CA 1
ATOM 761 C C . ASP A 1 94 ? -2.791 -3.941 10.126 1.00 97.00 94 ASP A C 1
ATOM 763 O O . ASP A 1 94 ? -3.945 -4.321 10.307 1.00 97.00 94 ASP A O 1
ATOM 767 N N . LEU A 1 95 ? -2.431 -3.311 9.002 1.00 96.94 95 LEU A N 1
ATOM 768 C CA . LEU A 1 95 ? -3.377 -2.996 7.926 1.00 96.94 95 LEU A CA 1
ATOM 769 C C . LEU A 1 95 ? -4.022 -4.253 7.334 1.00 96.94 95 LEU A C 1
ATOM 771 O O . LEU A 1 95 ? -5.222 -4.262 7.057 1.00 96.94 95 LEU A O 1
ATOM 775 N N . LYS A 1 96 ? -3.246 -5.328 7.155 1.00 96.75 96 LYS A N 1
ATOM 776 C CA . LYS A 1 96 ? -3.751 -6.607 6.648 1.00 96.75 96 LYS A CA 1
ATOM 777 C C . LYS A 1 96 ? -4.746 -7.231 7.625 1.00 96.75 96 LYS A C 1
ATOM 779 O O . LYS A 1 96 ? -5.807 -7.676 7.201 1.00 96.75 96 LYS A O 1
ATOM 784 N N . ASN A 1 97 ? -4.438 -7.202 8.921 1.00 97.06 97 ASN A N 1
ATOM 785 C CA . ASN A 1 97 ? -5.340 -7.678 9.965 1.00 97.06 97 ASN A CA 1
ATOM 786 C C . ASN A 1 97 ? -6.639 -6.855 10.003 1.00 97.06 97 ASN A C 1
ATOM 788 O O . ASN A 1 97 ? -7.723 -7.429 9.968 1.00 97.06 97 ASN A O 1
ATOM 792 N N . LEU A 1 98 ? -6.547 -5.522 9.960 1.00 96.62 98 LEU A N 1
ATOM 793 C CA . LEU A 1 98 ? -7.722 -4.645 9.904 1.00 96.62 98 LEU A CA 1
ATOM 794 C C . LEU A 1 98 ? -8.596 -4.928 8.674 1.00 96.62 98 LEU A C 1
ATOM 796 O O . LEU A 1 98 ? -9.815 -5.010 8.797 1.00 96.62 98 LEU A O 1
ATOM 800 N N . LYS A 1 99 ? -7.984 -5.115 7.497 1.00 95.44 99 LYS A N 1
ATOM 801 C CA . LYS A 1 99 ? -8.701 -5.416 6.250 1.00 95.44 99 LYS A CA 1
ATOM 802 C C . LYS A 1 99 ? -9.381 -6.788 6.278 1.00 95.44 99 LYS A C 1
ATOM 804 O O . LYS A 1 99 ? -10.515 -6.908 5.826 1.00 95.44 99 LYS A O 1
ATOM 809 N N . ASP A 1 100 ? -8.691 -7.814 6.772 1.00 95.56 100 ASP A N 1
ATOM 810 C CA . ASP A 1 100 ? -9.163 -9.199 6.683 1.00 95.56 100 ASP A CA 1
ATOM 811 C C . ASP A 1 100 ? -10.071 -9.592 7.865 1.00 95.56 100 ASP A C 1
ATOM 813 O O . ASP A 1 100 ? -11.011 -10.367 7.692 1.00 95.56 100 ASP A O 1
ATOM 817 N N . GLN A 1 101 ? -9.790 -9.088 9.070 1.00 95.88 101 GLN A N 1
ATOM 818 C CA . GLN A 1 101 ? -10.470 -9.483 10.311 1.00 95.88 101 GLN A CA 1
ATOM 819 C C . GLN A 1 101 ? -11.349 -8.382 10.907 1.00 95.88 101 GLN A C 1
ATOM 821 O O . GLN A 1 101 ? -12.284 -8.702 11.645 1.00 95.88 101 GLN A O 1
ATOM 826 N N . GLY A 1 102 ? -11.097 -7.114 10.581 1.00 95.75 102 GLY A N 1
ATOM 827 C CA . GLY A 1 102 ? -11.745 -5.980 11.234 1.00 95.75 102 GLY A CA 1
ATOM 828 C C . GLY A 1 102 ? -11.214 -5.719 12.647 1.00 95.75 102 GLY A C 1
ATOM 829 O O . GLY A 1 102 ? -10.143 -6.192 13.027 1.00 95.75 102 GLY A O 1
ATOM 830 N N . LEU A 1 103 ? -11.973 -4.961 13.441 1.00 96.06 103 LEU A N 1
ATOM 831 C CA . LEU A 1 103 ? -11.658 -4.647 14.837 1.00 96.06 103 LEU A CA 1
ATOM 832 C C . LEU A 1 103 ? -12.927 -4.664 15.698 1.00 96.06 103 LEU A C 1
ATOM 834 O O . LEU A 1 103 ? -13.959 -4.132 15.296 1.00 96.06 103 LEU A O 1
ATOM 838 N N . LEU A 1 104 ? -12.859 -5.260 16.891 1.00 94.94 104 LEU A N 1
ATOM 839 C CA . LEU A 1 104 ? -13.963 -5.255 17.853 1.00 94.94 104 LEU A CA 1
ATOM 840 C C . LEU A 1 104 ? -13.844 -4.026 18.766 1.00 94.94 104 LEU A C 1
ATOM 842 O O . LEU A 1 104 ? -12.893 -3.927 19.539 1.00 94.94 104 LEU A O 1
ATOM 846 N N . ILE A 1 105 ? -14.803 -3.104 18.689 1.00 93.44 105 ILE A N 1
ATOM 847 C CA . ILE A 1 105 ? -14.872 -1.901 19.534 1.00 93.44 105 ILE A CA 1
ATOM 848 C C . ILE A 1 105 ? -16.273 -1.846 20.132 1.00 93.44 105 ILE A C 1
ATOM 850 O O . ILE A 1 105 ? -17.250 -1.836 19.387 1.00 93.44 105 ILE A O 1
ATOM 854 N N . ASN A 1 106 ? -16.377 -1.812 21.463 1.00 93.62 106 ASN A N 1
ATOM 855 C CA . ASN A 1 106 ? -17.659 -1.802 22.181 1.00 93.62 106 ASN A CA 1
ATOM 856 C C . ASN A 1 106 ? -18.602 -2.931 21.719 1.00 93.62 106 ASN A C 1
ATOM 858 O O . ASN A 1 106 ? -19.768 -2.693 21.429 1.00 93.62 106 ASN A O 1
ATOM 862 N N . ASN A 1 107 ? -18.063 -4.148 21.579 1.00 91.38 107 ASN A N 1
ATOM 863 C CA . ASN A 1 107 ? -18.757 -5.347 21.085 1.00 91.38 107 ASN A CA 1
ATOM 864 C C . ASN A 1 107 ? -19.289 -5.265 19.641 1.00 91.38 107 ASN A C 1
ATOM 866 O O . ASN A 1 107 ? -19.882 -6.226 19.158 1.00 91.38 107 ASN A O 1
ATOM 870 N N . ILE A 1 108 ? -19.008 -4.182 18.917 1.00 92.88 108 ILE A N 1
ATOM 871 C CA . ILE A 1 108 ? -19.350 -4.026 17.506 1.00 92.88 108 ILE A CA 1
ATOM 872 C C . ILE A 1 108 ? -18.129 -4.397 16.667 1.00 92.88 108 ILE A C 1
ATOM 874 O O . ILE A 1 108 ? -17.020 -3.909 16.908 1.00 92.88 108 ILE A O 1
ATOM 878 N N . LYS A 1 109 ? -18.321 -5.273 15.675 1.00 95.00 109 LYS A N 1
ATOM 879 C CA . LYS A 1 109 ? -17.279 -5.605 14.698 1.00 95.00 109 LYS A CA 1
ATOM 880 C C . LYS A 1 109 ? -17.242 -4.536 13.607 1.00 95.00 109 LYS A C 1
ATOM 882 O O . LYS A 1 109 ? -18.147 -4.463 12.780 1.00 95.00 109 LYS A O 1
ATOM 887 N N . TRP A 1 110 ? -16.169 -3.757 13.589 1.00 96.00 110 TRP A N 1
ATOM 888 C CA . TRP A 1 110 ? -15.891 -2.752 12.570 1.00 96.00 110 TRP A CA 1
ATOM 889 C C . TRP A 1 110 ? -15.055 -3.351 11.446 1.00 96.00 110 TRP A C 1
ATOM 891 O O . TRP A 1 110 ? -14.021 -3.973 11.694 1.00 96.00 110 TRP A O 1
ATOM 901 N N . ASN A 1 111 ? -15.495 -3.149 10.210 1.00 96.88 111 ASN A N 1
ATOM 902 C CA . ASN A 1 111 ? -14.737 -3.500 9.013 1.00 96.88 111 ASN A CA 1
ATOM 903 C C . ASN A 1 111 ? -13.944 -2.288 8.517 1.00 96.88 111 ASN A C 1
ATOM 905 O O . ASN A 1 111 ? -14.256 -1.150 8.863 1.00 96.88 111 ASN A O 1
ATOM 909 N N . PHE A 1 112 ? -12.929 -2.527 7.688 1.00 96.31 112 PHE A N 1
ATOM 910 C CA . PHE A 1 112 ? -12.048 -1.466 7.207 1.00 96.31 112 PHE A CA 1
ATOM 911 C C . PHE A 1 112 ? -11.927 -1.475 5.691 1.00 96.31 112 PHE A C 1
ATOM 913 O O . PHE A 1 112 ? -11.687 -2.516 5.076 1.00 96.31 112 PHE A O 1
ATOM 920 N N . GLN A 1 113 ? -12.011 -0.286 5.101 1.00 96.25 113 GLN A N 1
ATOM 921 C CA . GLN A 1 113 ? -11.659 -0.051 3.709 1.00 96.25 113 GLN A CA 1
ATOM 922 C C . GLN A 1 113 ? -10.444 0.872 3.641 1.00 96.25 113 GLN A C 1
ATOM 924 O O . GLN A 1 113 ? -10.411 1.929 4.268 1.00 96.25 113 GLN A O 1
ATOM 929 N N . LEU A 1 114 ? -9.427 0.449 2.893 1.00 96.19 114 LEU A N 1
ATOM 930 C CA . LEU A 1 114 ? -8.136 1.130 2.828 1.00 96.19 114 LEU A CA 1
ATOM 931 C C . LEU A 1 114 ? -7.987 1.866 1.495 1.00 96.19 114 LEU A C 1
ATOM 933 O O . LEU A 1 114 ? -8.162 1.267 0.432 1.00 96.19 114 LEU A O 1
ATOM 937 N N . TYR A 1 115 ? -7.601 3.136 1.557 1.00 95.25 115 TYR A N 1
ATOM 938 C CA . TYR A 1 115 ? -7.287 3.976 0.405 1.00 95.25 115 TYR A CA 1
ATOM 939 C C . TYR A 1 115 ? -5.826 4.393 0.457 1.00 95.25 115 TYR A C 1
ATOM 941 O O . TYR A 1 115 ? -5.366 4.919 1.466 1.00 95.25 115 TYR A O 1
ATOM 949 N N . PHE A 1 116 ? -5.105 4.200 -0.644 1.00 93.88 116 PHE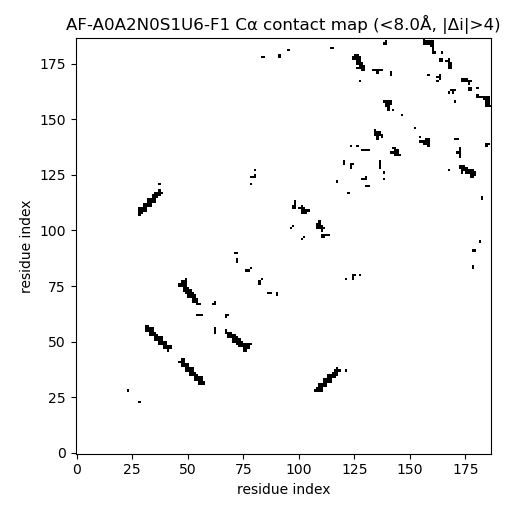 A N 1
ATOM 950 C CA . PHE A 1 116 ? -3.686 4.529 -0.746 1.00 93.88 116 PHE A CA 1
ATOM 951 C C . PHE A 1 116 ? -3.492 5.717 -1.685 1.00 93.88 116 PHE A C 1
ATOM 953 O O . PHE A 1 116 ? -3.913 5.670 -2.839 1.00 93.88 116 PHE A O 1
ATOM 960 N N . SER A 1 117 ? -2.838 6.770 -1.200 1.00 92.19 117 SER A N 1
ATOM 961 C CA . SER A 1 117 ? -2.481 7.953 -1.986 1.00 92.19 117 SER A CA 1
ATOM 962 C C . SER A 1 117 ? -0.996 8.232 -1.837 1.00 92.19 117 SER A C 1
ATOM 964 O O . SER A 1 117 ? -0.568 9.013 -0.990 1.00 92.19 117 SER A O 1
ATOM 966 N N . PHE A 1 118 ? -0.210 7.567 -2.671 1.00 91.12 118 PHE A N 1
ATOM 967 C CA . PHE A 1 118 ? 1.236 7.725 -2.711 1.00 91.12 118 PHE A CA 1
ATOM 968 C C . PHE A 1 118 ? 1.649 8.494 -3.956 1.00 91.12 118 PHE A C 1
ATOM 970 O O . PHE A 1 118 ? 1.019 8.363 -5.011 1.00 91.12 118 PHE A O 1
ATOM 977 N N . ASP A 1 119 ? 2.729 9.268 -3.853 1.00 88.94 119 ASP A N 1
ATOM 978 C CA . ASP A 1 119 ? 3.358 9.797 -5.051 1.00 88.94 119 ASP A CA 1
ATOM 979 C C . ASP A 1 119 ? 3.860 8.634 -5.929 1.00 88.94 119 ASP A C 1
ATOM 981 O O . ASP A 1 119 ? 4.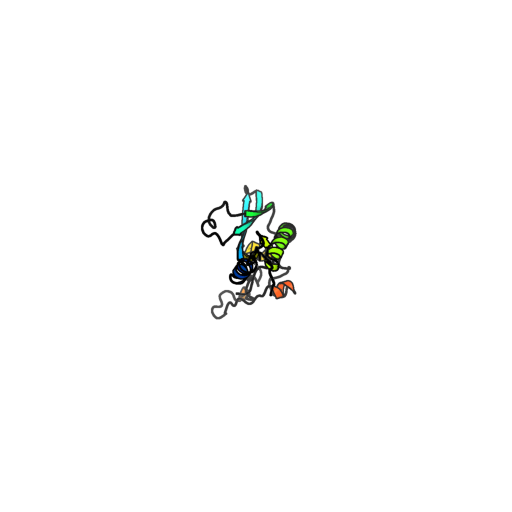071 7.501 -5.481 1.00 88.94 119 ASP A O 1
ATOM 985 N N . TRP A 1 120 ? 4.035 8.904 -7.222 1.00 86.56 120 TRP A N 1
ATOM 986 C CA . TRP A 1 120 ? 4.341 7.857 -8.192 1.00 86.56 120 TRP A CA 1
ATOM 987 C C . TRP A 1 120 ? 5.641 7.099 -7.860 1.00 86.56 120 TRP A C 1
ATOM 989 O O . TRP A 1 120 ? 5.715 5.891 -8.102 1.00 86.56 120 TRP A O 1
ATOM 999 N N . LYS A 1 121 ? 6.662 7.769 -7.304 1.00 87.81 121 LYS A N 1
ATOM 1000 C CA . LYS A 1 121 ? 7.956 7.144 -6.999 1.00 87.81 121 LYS A CA 1
ATOM 1001 C C . LYS A 1 121 ? 7.822 6.170 -5.836 1.00 87.81 121 LYS A C 1
ATOM 1003 O O . LYS A 1 121 ? 8.279 5.032 -5.969 1.00 87.81 121 LYS A O 1
ATOM 1008 N N . PHE A 1 122 ? 7.164 6.579 -4.755 1.00 90.12 122 PHE A N 1
ATOM 1009 C CA . PHE A 1 122 ? 6.897 5.701 -3.623 1.00 90.12 122 PHE A CA 1
ATOM 1010 C C . PHE A 1 122 ? 6.006 4.522 -4.028 1.00 90.12 122 PHE A C 1
ATOM 1012 O O . PHE A 1 122 ? 6.348 3.364 -3.777 1.00 90.12 122 PHE A O 1
ATOM 1019 N N . LEU A 1 123 ? 4.925 4.792 -4.773 1.00 91.19 123 LEU A N 1
ATOM 1020 C CA . LEU A 1 123 ? 4.026 3.759 -5.291 1.00 91.19 123 LEU A CA 1
ATOM 1021 C C . LEU A 1 123 ? 4.772 2.720 -6.140 1.00 91.19 123 LEU A C 1
ATOM 1023 O O . LEU A 1 123 ? 4.555 1.518 -5.988 1.00 91.19 123 LEU A O 1
ATOM 1027 N N . ALA A 1 124 ? 5.676 3.160 -7.017 1.00 91.00 124 ALA A N 1
ATOM 1028 C CA . ALA A 1 124 ? 6.477 2.263 -7.841 1.00 91.00 124 ALA A CA 1
ATOM 1029 C C . ALA A 1 124 ? 7.336 1.314 -6.986 1.00 91.00 124 ALA A C 1
ATOM 1031 O O . ALA A 1 124 ? 7.430 0.127 -7.304 1.00 91.00 124 ALA A O 1
ATOM 1032 N N . ILE A 1 125 ? 7.921 1.801 -5.888 1.00 92.06 125 ILE A N 1
ATOM 1033 C CA . ILE A 1 125 ? 8.694 0.960 -4.965 1.00 92.06 125 ILE A CA 1
ATOM 1034 C C . ILE A 1 125 ? 7.773 -0.028 -4.242 1.00 92.06 125 ILE A C 1
ATOM 1036 O O . ILE A 1 125 ? 8.064 -1.226 -4.234 1.00 92.06 125 ILE A O 1
ATOM 1040 N N . CYS A 1 126 ? 6.631 0.438 -3.726 1.00 92.94 126 CYS A N 1
ATOM 1041 C CA . CYS A 1 126 ? 5.624 -0.409 -3.082 1.00 92.94 126 CYS A CA 1
ATOM 1042 C C . CYS A 1 126 ? 5.082 -1.513 -3.994 1.00 92.94 126 CYS A C 1
ATOM 1044 O O . CYS A 1 126 ? 4.710 -2.571 -3.501 1.00 92.94 126 CYS A O 1
ATOM 1046 N N . LEU A 1 127 ? 5.052 -1.300 -5.308 1.00 93.12 127 LEU A N 1
ATOM 1047 C CA . LEU A 1 127 ? 4.594 -2.279 -6.299 1.00 93.12 127 LEU A CA 1
ATOM 1048 C C . LEU A 1 127 ? 5.735 -3.098 -6.933 1.00 93.12 127 LEU A C 1
ATOM 1050 O O . LEU A 1 127 ? 5.488 -3.895 -7.844 1.00 93.12 127 LEU A O 1
ATOM 1054 N N . GLY A 1 128 ? 6.981 -2.897 -6.490 1.00 92.31 128 GLY A N 1
ATOM 1055 C CA . GLY A 1 128 ? 8.147 -3.640 -6.970 1.00 92.31 128 GLY A CA 1
ATOM 1056 C C . GLY A 1 128 ? 8.562 -3.327 -8.414 1.00 92.31 128 GLY A C 1
ATOM 1057 O O . GLY A 1 128 ? 9.034 -4.222 -9.123 1.00 92.31 128 GLY A O 1
ATOM 1058 N N . PHE A 1 129 ? 8.374 -2.086 -8.878 1.00 90.38 129 PHE A N 1
ATOM 1059 C CA . PHE A 1 129 ? 8.702 -1.653 -10.241 1.00 90.38 129 PHE A CA 1
ATOM 1060 C C . PHE A 1 129 ? 10.188 -1.378 -10.494 1.00 90.38 129 PHE A C 1
ATOM 1062 O O . PHE A 1 129 ? 10.933 -0.880 -9.656 1.00 90.38 129 PHE A O 1
ATOM 1069 N N . ASN A 1 130 ? 10.575 -1.558 -11.756 1.00 79.44 130 ASN A N 1
ATOM 1070 C CA . ASN A 1 130 ? 11.875 -1.236 -12.333 1.00 79.44 130 ASN A CA 1
ATOM 1071 C C . ASN A 1 130 ? 11.993 0.249 -12.720 1.00 79.44 130 ASN A C 1
ATOM 1073 O O . ASN A 1 130 ? 12.347 0.562 -13.850 1.00 79.44 130 ASN A O 1
ATOM 1077 N N . GLY A 1 131 ? 11.679 1.177 -11.817 1.00 74.69 131 GLY A N 1
ATOM 1078 C CA . GLY A 1 131 ? 11.928 2.616 -11.991 1.00 74.69 131 GLY A CA 1
ATOM 1079 C C . GLY A 1 131 ? 11.234 3.330 -13.174 1.00 74.69 131 GLY A C 1
ATOM 1080 O O . GLY A 1 131 ? 10.666 2.736 -14.095 1.00 74.69 131 GLY A O 1
ATOM 1081 N N . VAL A 1 132 ? 11.312 4.669 -13.162 1.00 68.94 132 VAL A N 1
ATOM 1082 C CA . VAL A 1 132 ? 10.554 5.572 -14.069 1.00 68.94 132 VAL A CA 1
ATOM 1083 C C . VAL A 1 132 ? 11.019 5.462 -15.512 1.00 68.94 132 VAL A C 1
ATOM 1085 O O . VAL A 1 132 ? 10.267 5.649 -16.470 1.00 68.94 132 VAL A O 1
ATOM 1088 N N . HIS A 1 133 ? 12.308 5.186 -15.690 1.00 75.75 133 HIS A N 1
ATOM 1089 C CA . HIS A 1 133 ? 12.940 5.202 -17.000 1.00 75.75 133 HIS A CA 1
ATOM 1090 C C . HIS A 1 133 ? 12.664 3.924 -17.800 1.00 75.75 133 HIS A C 1
ATOM 1092 O O . HIS A 1 133 ? 12.888 3.925 -19.010 1.00 75.75 133 HIS A O 1
ATOM 1098 N N . SER A 1 134 ? 12.077 2.889 -17.190 1.00 83.75 134 SER A N 1
ATOM 1099 C CA . SER A 1 134 ? 11.772 1.633 -17.876 1.00 83.75 134 SER A CA 1
ATOM 1100 C C . SER A 1 134 ? 10.804 1.800 -19.047 1.00 83.75 134 SER A C 1
ATOM 1102 O O . SER A 1 134 ? 9.969 2.704 -19.092 1.00 83.75 134 SER A O 1
ATOM 1104 N N . LYS A 1 135 ? 10.896 0.881 -20.016 1.00 88.44 135 LYS A N 1
ATOM 1105 C CA . LYS A 1 135 ? 9.948 0.815 -21.138 1.00 88.44 135 LYS A CA 1
ATOM 1106 C C . LYS A 1 135 ? 8.514 0.533 -20.673 1.00 88.44 135 LYS A C 1
ATOM 1108 O O . LYS A 1 135 ? 7.596 0.906 -21.387 1.00 88.44 135 LYS A O 1
ATOM 1113 N N . ASN A 1 136 ? 8.319 -0.104 -19.516 1.00 89.38 136 ASN A N 1
ATOM 1114 C CA . ASN A 1 136 ? 7.011 -0.472 -18.966 1.00 89.38 136 ASN A CA 1
ATOM 1115 C C . ASN A 1 136 ? 6.864 0.177 -17.585 1.00 89.38 136 ASN A C 1
ATOM 1117 O O . ASN A 1 136 ? 7.203 -0.429 -16.573 1.00 89.38 136 ASN A O 1
ATOM 1121 N N . PHE A 1 137 ? 6.421 1.432 -17.574 1.00 85.25 137 PHE A N 1
ATOM 1122 C CA . PHE A 1 137 ? 6.429 2.294 -16.387 1.00 85.25 137 PHE A CA 1
ATOM 1123 C C . PHE A 1 137 ? 5.078 2.356 -15.659 1.00 85.25 137 PHE A C 1
ATOM 1125 O O . PHE A 1 137 ? 5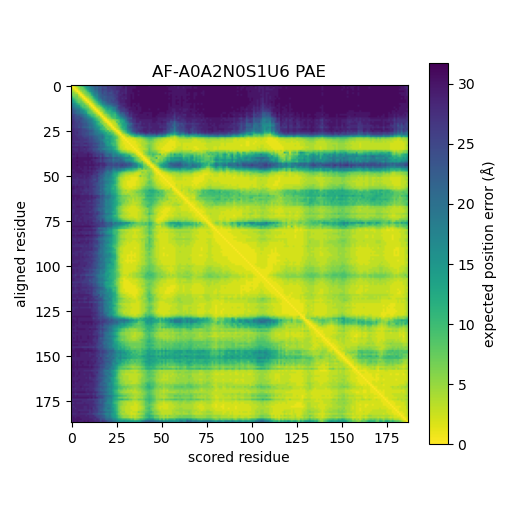.013 2.835 -14.533 1.00 85.25 137 PHE A O 1
ATOM 1132 N N . CYS A 1 138 ? 3.998 1.939 -16.324 1.00 88.69 138 CYS A N 1
ATOM 1133 C CA . CYS A 1 138 ? 2.626 2.145 -15.871 1.00 88.69 138 CYS A CA 1
ATOM 1134 C C . CYS A 1 138 ? 2.226 1.112 -14.799 1.00 88.69 138 CYS A C 1
ATOM 1136 O O . CYS A 1 138 ? 2.254 -0.086 -15.099 1.00 88.69 138 CYS A O 1
ATOM 1138 N N . PRO A 1 139 ? 1.808 1.533 -13.589 1.00 88.50 139 PRO A N 1
ATOM 1139 C CA . PRO A 1 139 ? 1.323 0.635 -12.536 1.00 88.50 139 PRO A CA 1
ATOM 1140 C C . PRO A 1 139 ? 0.048 -0.135 -12.864 1.00 88.50 139 PRO A C 1
ATOM 1142 O O . PRO A 1 139 ? -0.080 -1.281 -12.449 1.00 88.50 139 PRO A O 1
ATOM 1145 N N . TRP A 1 140 ? -0.837 0.460 -13.663 1.00 90.00 140 TRP A N 1
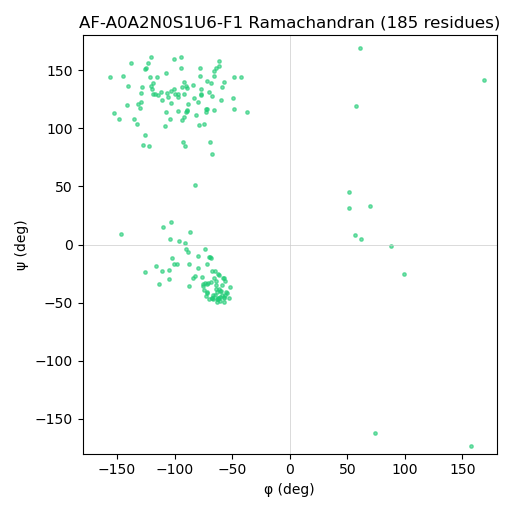ATOM 1146 C CA . TRP A 1 140 ? -2.189 -0.052 -13.928 1.00 90.00 140 TRP A CA 1
ATOM 1147 C C . TRP A 1 140 ? -2.364 -0.703 -15.302 1.00 90.00 140 TRP A C 1
ATOM 1149 O O . TRP A 1 140 ? -3.267 -1.508 -15.510 1.00 90.00 140 TRP A O 1
ATOM 1159 N N . CYS A 1 141 ? -1.493 -0.365 -16.253 1.00 89.06 141 CYS A N 1
ATOM 1160 C CA . CYS A 1 141 ? -1.634 -0.735 -17.655 1.00 89.06 141 CYS A CA 1
ATOM 1161 C C . CYS A 1 141 ? -0.391 -1.453 -18.191 1.00 89.06 141 CYS A C 1
ATOM 1163 O O . CYS A 1 141 ? 0.738 -1.220 -17.754 1.00 89.06 141 CYS A O 1
ATOM 1165 N N . THR A 1 142 ? -0.580 -2.326 -19.180 1.00 89.62 142 THR A N 1
ATOM 1166 C CA . THR A 1 142 ? 0.512 -3.056 -19.858 1.00 89.62 142 THR A CA 1
ATOM 1167 C C . THR A 1 142 ? 1.138 -2.293 -21.031 1.00 89.62 142 THR A C 1
ATOM 1169 O O . THR A 1 142 ? 1.920 -2.856 -21.801 1.00 89.62 142 THR A O 1
ATOM 1172 N N . ILE A 1 143 ? 0.810 -1.008 -21.186 1.00 88.00 143 ILE A N 1
ATOM 1173 C CA . ILE A 1 143 ? 1.325 -0.159 -22.263 1.00 88.00 143 ILE A CA 1
ATOM 1174 C C . ILE A 1 143 ? 2.801 0.169 -22.029 1.00 88.00 143 ILE A C 1
ATOM 1176 O O . ILE A 1 143 ? 3.247 0.428 -20.910 1.00 88.00 143 ILE A O 1
ATOM 1180 N N . SER A 1 144 ? 3.559 0.163 -23.123 1.00 89.19 144 SER A N 1
ATOM 1181 C CA . SER A 1 144 ? 4.976 0.520 -23.125 1.00 89.19 144 SER A CA 1
ATOM 1182 C C . SER A 1 144 ? 5.209 1.947 -23.627 1.00 89.19 144 SER A C 1
ATOM 1184 O O . SER A 1 144 ? 4.393 2.499 -24.362 1.00 89.19 144 SER A O 1
ATOM 1186 N N . LYS A 1 145 ? 6.364 2.534 -23.301 1.00 88.50 145 LYS A N 1
ATOM 1187 C CA . LYS A 1 145 ? 6.761 3.881 -23.749 1.00 88.50 145 LYS A CA 1
ATOM 1188 C C . LYS A 1 145 ? 6.760 4.062 -25.263 1.00 88.50 145 LYS A C 1
ATOM 1190 O O . LYS A 1 145 ? 6.476 5.152 -25.730 1.00 88.50 145 LYS A O 1
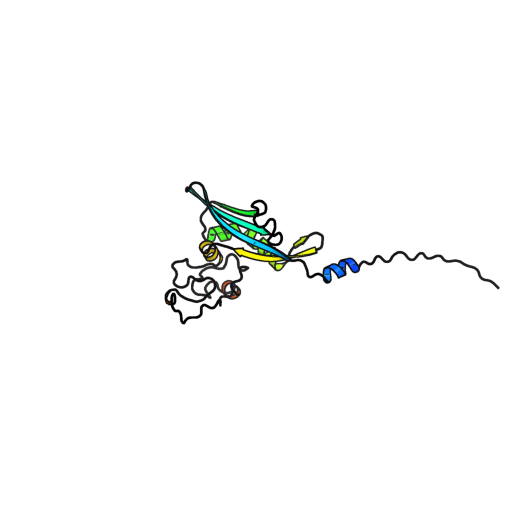ATOM 1195 N N . SER A 1 146 ? 7.045 3.016 -26.042 1.00 88.25 146 SER A N 1
ATOM 1196 C CA . SER A 1 146 ? 7.022 3.114 -27.511 1.00 88.25 146 SER A CA 1
ATOM 1197 C C . SER A 1 146 ? 5.618 3.321 -28.081 1.00 88.25 146 SER A C 1
ATOM 1199 O O . SER A 1 146 ? 5.480 3.596 -29.263 1.00 88.25 146 SER A O 1
ATOM 1201 N N . GLN A 1 147 ? 4.586 3.147 -27.258 1.00 86.69 147 GLN A N 1
ATOM 1202 C CA . GLN A 1 147 ? 3.182 3.354 -27.609 1.00 86.69 147 GLN A CA 1
ATOM 1203 C C . GLN A 1 147 ? 2.646 4.664 -27.014 1.00 86.69 147 GLN A C 1
ATOM 1205 O O . GLN A 1 147 ? 1.455 4.950 -27.106 1.00 86.69 147 GLN A O 1
ATOM 1210 N N . GLN A 1 148 ? 3.511 5.457 -26.373 1.00 82.38 148 GLN A N 1
ATOM 1211 C CA . GLN A 1 148 ? 3.157 6.768 -25.853 1.00 82.38 148 GLN A CA 1
ATOM 1212 C C . GLN A 1 148 ? 2.869 7.716 -27.023 1.00 82.38 148 GLN A C 1
ATOM 1214 O O . GLN A 1 148 ? 3.685 7.846 -27.930 1.00 82.38 148 GLN A O 1
ATOM 1219 N N . GLY A 1 149 ? 1.709 8.375 -26.993 1.00 81.38 149 GLY A N 1
ATOM 1220 C CA . GLY A 1 149 ? 1.262 9.268 -28.068 1.00 81.38 149 GLY A CA 1
ATOM 1221 C C . GLY A 1 149 ? 0.482 8.581 -29.193 1.00 81.38 149 GLY A C 1
ATOM 1222 O O . GLY A 1 149 ? 0.014 9.268 -30.095 1.00 81.38 149 GLY A O 1
ATOM 1223 N N . ASP A 1 150 ? 0.290 7.259 -29.135 1.00 87.19 150 ASP A N 1
ATOM 1224 C CA . ASP A 1 150 ? -0.631 6.565 -30.038 1.00 87.19 150 ASP A CA 1
ATOM 1225 C C . ASP A 1 150 ? -2.085 6.841 -29.622 1.00 87.19 150 ASP A C 1
ATOM 1227 O O . ASP A 1 150 ? -2.586 6.281 -28.644 1.00 87.19 150 ASP A O 1
ATOM 1231 N N . LEU A 1 151 ? -2.752 7.724 -30.372 1.00 84.62 151 LEU A N 1
ATOM 1232 C CA . LEU A 1 151 ? -4.137 8.145 -30.132 1.00 84.62 151 LEU A CA 1
ATOM 1233 C C . LEU A 1 151 ? -5.170 7.062 -30.473 1.00 84.62 151 LEU A C 1
ATOM 1235 O O . LEU A 1 151 ? -6.316 7.154 -30.036 1.00 84.62 151 LEU A O 1
ATOM 1239 N N . PHE A 1 152 ? -4.789 6.037 -31.239 1.00 86.19 152 PHE A N 1
ATOM 1240 C CA . PHE A 1 152 ? -5.683 4.933 -31.595 1.00 86.19 152 PHE A CA 1
ATOM 1241 C C . PHE A 1 152 ? -5.661 3.819 -30.551 1.00 86.19 152 PHE A C 1
ATOM 1243 O O . PHE A 1 152 ? -6.558 2.971 -30.510 1.00 86.19 152 PHE A O 1
ATOM 1250 N N . LYS A 1 153 ? -4.645 3.811 -29.683 1.00 83.44 153 LYS A N 1
ATOM 1251 C CA . LYS A 1 153 ? -4.512 2.798 -28.651 1.00 83.44 153 LYS A CA 1
ATOM 1252 C C . LYS A 1 153 ? -5.357 3.140 -27.430 1.00 83.44 153 LYS A C 1
ATOM 1254 O O . LYS A 1 153 ? -5.199 4.188 -26.815 1.00 83.44 153 LYS A O 1
ATOM 1259 N N . LYS A 1 154 ? -6.209 2.199 -27.016 1.00 84.31 154 LYS A N 1
ATOM 1260 C CA . LYS A 1 154 ? -6.953 2.302 -25.754 1.00 84.31 154 LYS A CA 1
ATOM 1261 C C . LYS A 1 154 ? -6.058 1.971 -24.560 1.00 84.31 154 LYS A C 1
ATOM 1263 O O . LYS A 1 154 ? -5.400 0.928 -24.533 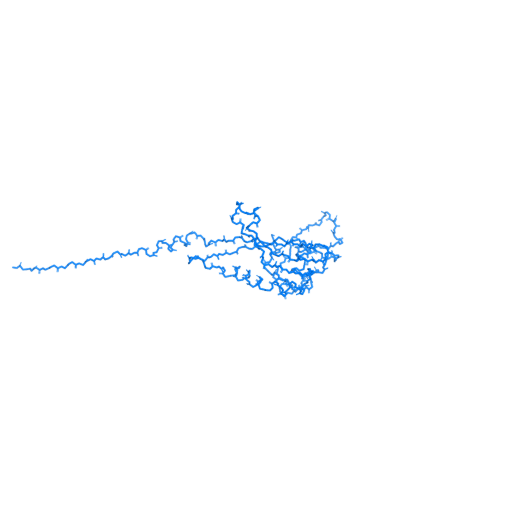1.00 84.31 154 LYS A O 1
ATOM 1268 N N . TRP A 1 155 ? -6.057 2.863 -23.573 1.00 85.12 155 TRP A N 1
ATOM 1269 C CA . TRP A 1 155 ? -5.338 2.716 -22.311 1.00 85.12 155 TRP A CA 1
ATOM 1270 C C . TRP A 1 155 ? -6.249 2.048 -21.291 1.00 85.12 155 TRP A C 1
ATOM 1272 O O . TRP A 1 155 ? -6.935 2.715 -20.526 1.00 85.12 155 TRP A O 1
ATOM 1282 N N . ASN A 1 156 ? -6.275 0.717 -21.320 1.00 87.25 156 ASN A N 1
ATOM 1283 C CA . ASN A 1 156 ? -7.090 -0.060 -20.395 1.00 87.25 156 ASN A CA 1
ATOM 1284 C C . ASN A 1 156 ? -6.301 -0.362 -19.118 1.00 87.25 156 ASN A C 1
ATOM 1286 O O . ASN A 1 156 ? -5.143 -0.792 -19.183 1.00 87.25 156 ASN A O 1
ATOM 1290 N N . ILE A 1 157 ? -6.957 -0.171 -17.976 1.00 90.69 157 ILE A N 1
ATOM 1291 C CA . ILE A 1 157 ? -6.515 -0.682 -16.680 1.00 90.69 157 ILE A CA 1
ATOM 1292 C C . ILE A 1 157 ? -6.765 -2.188 -16.708 1.00 90.69 157 ILE A C 1
ATOM 1294 O O . ILE A 1 157 ? -7.884 -2.632 -16.943 1.00 90.69 157 ILE A O 1
ATOM 1298 N N . ASN A 1 158 ? -5.697 -2.974 -16.626 1.00 89.12 158 ASN A N 1
ATOM 1299 C CA . ASN A 1 158 ? -5.760 -4.417 -16.878 1.00 89.12 158 ASN A CA 1
ATOM 1300 C C . ASN A 1 158 ? -4.783 -5.228 -16.029 1.00 89.12 158 ASN A C 1
ATOM 1302 O O . ASN A 1 158 ? -4.567 -6.410 -16.295 1.00 89.12 158 ASN A O 1
ATOM 1306 N N . LYS A 1 159 ? -4.136 -4.585 -15.057 1.00 92.38 159 LYS A N 1
ATOM 1307 C CA . LYS A 1 159 ? -3.260 -5.262 -14.114 1.00 92.38 159 LYS A CA 1
ATOM 1308 C C . LYS A 1 159 ? -4.055 -5.663 -12.889 1.00 92.38 159 LYS A C 1
ATOM 1310 O O . LYS A 1 159 ? -4.861 -4.903 -12.378 1.00 92.38 159 LYS A O 1
ATOM 1315 N N . GLU A 1 160 ? -3.751 -6.852 -12.401 1.00 93.75 160 GLU A N 1
ATOM 1316 C CA . GLU A 1 160 ? -4.377 -7.438 -11.224 1.00 93.75 160 GLU A CA 1
ATOM 1317 C C . GLU A 1 160 ? -3.303 -7.694 -10.176 1.00 93.75 160 GLU A C 1
ATOM 1319 O O . GLU A 1 160 ? -2.248 -8.265 -10.481 1.00 93.75 160 GLU A O 1
ATOM 1324 N N . MET A 1 161 ? -3.581 -7.306 -8.934 1.00 94.56 161 MET A N 1
ATOM 1325 C CA . MET A 1 161 ? -2.642 -7.491 -7.832 1.00 94.56 161 MET A CA 1
ATOM 1326 C C . MET A 1 161 ? -2.373 -8.977 -7.551 1.00 94.56 161 MET A C 1
ATOM 1328 O O . MET A 1 161 ? -1.223 -9.364 -7.351 1.00 94.56 161 MET A O 1
ATOM 1332 N N . GLY A 1 162 ? -3.394 -9.839 -7.648 1.00 94.19 162 GLY A N 1
ATOM 1333 C CA . GLY A 1 162 ? -3.248 -11.285 -7.429 1.00 94.19 162 GLY A CA 1
ATOM 1334 C C . GLY A 1 162 ? -2.173 -11.929 -8.314 1.00 94.19 162 GLY A C 1
ATOM 1335 O O . GLY A 1 162 ? -1.345 -12.697 -7.829 1.00 94.19 162 GLY A O 1
ATOM 1336 N N . LYS A 1 163 ? -2.085 -11.525 -9.590 1.00 94.00 163 LYS A N 1
ATOM 1337 C CA . LYS A 1 163 ? -1.047 -12.011 -10.517 1.00 94.00 163 LYS A CA 1
ATOM 1338 C C . LYS A 1 163 ? 0.366 -11.604 -10.100 1.00 94.00 163 LYS A C 1
ATOM 1340 O O . LYS A 1 163 ? 1.306 -12.370 -10.304 1.00 94.00 163 LYS A O 1
ATOM 1345 N N . LEU A 1 164 ? 0.524 -10.418 -9.509 1.00 93.38 164 LEU A N 1
ATOM 1346 C CA . LEU A 1 164 ? 1.811 -9.938 -8.997 1.00 93.38 164 LEU A CA 1
ATOM 1347 C C . LEU A 1 164 ? 2.226 -10.642 -7.702 1.00 93.38 164 LEU A C 1
ATOM 1349 O O . LEU A 1 164 ? 3.419 -10.860 -7.488 1.00 93.38 164 LEU A O 1
ATOM 1353 N N . VAL A 1 165 ? 1.258 -11.015 -6.862 1.00 93.00 165 VAL A N 1
ATOM 1354 C CA . VAL A 1 165 ? 1.493 -11.802 -5.643 1.00 93.00 165 VAL A CA 1
ATOM 1355 C C . VAL A 1 165 ? 1.945 -13.221 -5.994 1.00 93.00 165 VAL A C 1
ATOM 1357 O O . VAL A 1 165 ? 2.938 -13.697 -5.441 1.00 93.00 165 VAL A O 1
ATOM 1360 N N . GLU A 1 166 ? 1.272 -13.871 -6.951 1.00 94.31 166 GLU A N 1
ATOM 1361 C CA . GLU A 1 166 ? 1.652 -15.196 -7.466 1.00 94.31 166 GLU A CA 1
ATOM 1362 C C . GLU A 1 166 ? 3.048 -15.175 -8.103 1.00 94.31 166 GLU A C 1
ATOM 1364 O O . GLU A 1 166 ? 3.880 -16.051 -7.851 1.00 94.31 166 GLU A O 1
ATOM 1369 N N . LYS A 1 167 ? 3.317 -14.165 -8.939 1.00 94.50 167 LYS A N 1
ATOM 1370 C CA . LYS A 1 167 ? 4.570 -14.032 -9.681 1.00 94.50 167 LYS A CA 1
ATOM 1371 C C . LYS A 1 167 ? 4.928 -12.561 -9.887 1.00 94.50 167 LYS A C 1
ATOM 1373 O O . LYS A 1 167 ? 4.374 -11.881 -10.748 1.00 94.50 167 LYS A O 1
ATOM 1378 N N . SER A 1 168 ? 5.953 -12.094 -9.173 1.00 90.94 168 SER A N 1
ATOM 1379 C CA . SER A 1 168 ? 6.369 -10.681 -9.175 1.00 90.94 168 SER A CA 1
ATOM 1380 C C . SER A 1 168 ? 6.709 -10.115 -10.555 1.00 90.94 168 SER A C 1
ATOM 1382 O O . SER A 1 168 ? 6.547 -8.924 -10.782 1.00 90.94 168 SER A O 1
ATOM 1384 N N . ASN A 1 169 ? 7.169 -10.945 -11.492 1.00 92.00 169 ASN A N 1
ATOM 1385 C CA . ASN A 1 169 ? 7.515 -10.539 -12.856 1.00 92.00 169 ASN A CA 1
ATOM 1386 C C . ASN A 1 169 ? 6.455 -10.932 -13.902 1.00 92.00 169 ASN A C 1
ATOM 1388 O O . ASN A 1 169 ? 6.771 -10.988 -15.092 1.00 92.00 169 ASN A O 1
ATOM 1392 N N . TYR A 1 170 ? 5.216 -11.219 -13.480 1.00 94.31 170 TYR A N 1
ATOM 1393 C CA . TYR A 1 170 ? 4.109 -11.546 -14.385 1.00 94.31 170 TYR A CA 1
ATOM 1394 C C . TYR A 1 170 ? 3.874 -10.425 -15.405 1.00 94.31 170 TYR A C 1
ATOM 1396 O O . TYR A 1 170 ? 3.842 -10.661 -16.614 1.00 94.31 170 TYR A O 1
ATOM 1404 N N . TYR A 1 171 ? 3.785 -9.184 -14.923 1.00 93.00 171 TYR A N 1
ATOM 1405 C CA . TYR A 1 171 ? 3.721 -8.003 -15.772 1.00 93.00 171 TYR A CA 1
ATOM 1406 C C . TYR A 1 171 ? 5.112 -7.415 -15.998 1.00 93.00 171 TYR A C 1
ATOM 1408 O O . TYR A 1 171 ? 5.889 -7.206 -15.064 1.00 93.00 171 TYR A O 1
ATOM 1416 N N . LYS A 1 172 ? 5.407 -7.051 -17.251 1.00 91.44 172 LYS A N 1
ATOM 1417 C CA . LYS A 1 172 ? 6.638 -6.323 -17.573 1.00 91.44 172 LYS A CA 1
ATOM 1418 C C . LYS A 1 172 ? 6.708 -5.024 -16.767 1.00 91.44 172 LYS A C 1
ATOM 1420 O O . LYS A 1 172 ? 5.719 -4.304 -16.644 1.00 91.44 172 LYS A O 1
ATOM 1425 N N . GLY A 1 173 ? 7.905 -4.713 -16.282 1.00 90.50 173 GLY A N 1
ATOM 1426 C CA . GLY A 1 173 ? 8.149 -3.544 -15.437 1.00 90.50 173 GLY A CA 1
ATOM 1427 C C . GLY A 1 173 ? 8.207 -3.879 -13.951 1.00 90.50 173 GLY A C 1
ATOM 1428 O O . GLY A 1 173 ? 8.939 -3.200 -13.249 1.00 90.50 173 GLY A O 1
ATOM 1429 N N . HIS A 1 174 ? 7.562 -4.953 -13.495 1.00 92.62 174 HIS A N 1
ATOM 1430 C CA . HIS A 1 174 ? 7.688 -5.431 -12.119 1.00 92.62 174 HIS A CA 1
ATOM 1431 C C . HIS A 1 174 ? 8.836 -6.444 -12.012 1.00 92.62 174 HIS A C 1
ATOM 1433 O O . HIS A 1 174 ? 9.010 -7.297 -12.887 1.00 92.62 174 HIS A O 1
ATOM 1439 N N . SER A 1 175 ? 9.655 -6.327 -10.971 1.00 90.56 175 SER A N 1
ATOM 1440 C CA . SER A 1 175 ? 10.755 -7.261 -10.676 1.00 90.56 175 SER A CA 1
ATOM 1441 C C . SER A 1 175 ? 10.700 -7.834 -9.270 1.00 90.56 175 SER A C 1
ATOM 1443 O O . SER A 1 175 ? 11.237 -8.917 -9.036 1.00 90.56 175 SER A O 1
ATOM 1445 N N . ARG A 1 176 ? 10.052 -7.134 -8.339 1.00 93.31 176 ARG A N 1
ATOM 1446 C CA . ARG A 1 176 ? 9.978 -7.507 -6.926 1.00 93.31 176 ARG A CA 1
ATOM 1447 C C . ARG A 1 176 ? 8.533 -7.707 -6.503 1.00 93.31 176 ARG A C 1
ATOM 1449 O O . ARG A 1 176 ? 7.611 -7.285 -7.199 1.00 93.31 176 ARG A O 1
ATOM 1456 N N . LYS A 1 177 ? 8.342 -8.399 -5.382 1.00 93.94 177 LYS A N 1
ATOM 1457 C CA . LYS A 1 177 ? 7.008 -8.575 -4.810 1.00 93.94 177 LYS A CA 1
ATOM 1458 C C . LYS A 1 177 ? 6.468 -7.215 -4.348 1.00 93.94 177 LYS A C 1
ATOM 1460 O O . LYS A 1 177 ? 7.258 -6.394 -3.885 1.00 93.94 177 LYS A O 1
ATOM 1465 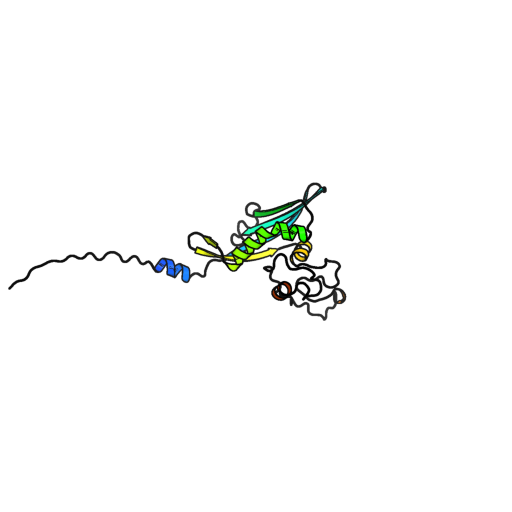N N . PRO A 1 178 ? 5.159 -6.963 -4.464 1.00 95.06 178 PRO A N 1
ATOM 1466 C CA . PRO A 1 178 ? 4.555 -5.793 -3.846 1.00 95.06 178 PRO A CA 1
ATOM 1467 C C . PRO A 1 178 ? 4.786 -5.800 -2.327 1.00 95.06 178 PRO A C 1
ATOM 1469 O O . PRO A 1 178 ? 4.621 -6.833 -1.684 1.00 95.06 178 PRO A O 1
ATOM 1472 N N . LEU A 1 179 ? 5.156 -4.649 -1.763 1.00 95.25 179 LEU A N 1
ATOM 1473 C CA . LEU A 1 179 ? 5.227 -4.422 -0.316 1.00 95.25 179 LEU A CA 1
ATOM 1474 C C . LEU A 1 179 ? 3.825 -4.349 0.302 1.00 95.25 179 LEU A C 1
ATOM 1476 O O . LEU A 1 179 ? 3.623 -4.764 1.436 1.00 95.25 179 LEU A O 1
ATOM 1480 N N . PHE A 1 180 ? 2.862 -3.831 -0.464 1.00 94.56 180 PHE A N 1
ATOM 1481 C CA . PHE A 1 180 ? 1.455 -3.746 -0.089 1.00 94.56 180 PHE A CA 1
ATOM 1482 C C . PHE A 1 180 ? 0.605 -4.410 -1.177 1.00 94.56 180 PHE A C 1
ATOM 1484 O O . PHE A 1 180 ? 0.226 -3.780 -2.164 1.00 94.56 180 PHE A O 1
ATOM 1491 N N . ASP A 1 181 ? 0.286 -5.688 -0.989 1.00 93.75 181 ASP A N 1
ATOM 1492 C CA . ASP A 1 181 ? -0.611 -6.460 -1.867 1.00 93.75 181 ASP A CA 1
ATOM 1493 C C . ASP A 1 181 ? -2.097 -6.083 -1.715 1.00 93.75 181 ASP A C 1
ATOM 1495 O O . ASP A 1 181 ? -2.972 -6.579 -2.420 1.00 93.75 181 ASP A O 1
ATOM 1499 N N . MET A 1 182 ? -2.396 -5.189 -0.779 1.00 94.19 182 MET A N 1
ATOM 1500 C CA . MET A 1 182 ? -3.732 -4.672 -0.524 1.00 94.19 182 MET A CA 1
ATOM 1501 C C . MET A 1 182 ? -4.083 -3.441 -1.368 1.00 94.19 182 MET A C 1
ATOM 1503 O O . MET A 1 182 ? -5.237 -3.016 -1.308 1.00 94.19 182 MET A O 1
ATOM 1507 N N . ILE A 1 183 ? -3.125 -2.898 -2.136 1.00 92.56 183 ILE A N 1
ATOM 1508 C CA . ILE A 1 183 ? -3.346 -1.808 -3.096 1.00 92.56 183 ILE A CA 1
ATOM 1509 C C . ILE A 1 183 ? -4.131 -2.367 -4.297 1.00 92.56 183 ILE A C 1
ATOM 1511 O O . ILE A 1 183 ? -3.605 -3.237 -4.997 1.00 92.56 183 ILE A O 1
ATOM 1515 N N . PRO A 1 184 ? -5.360 -1.891 -4.566 1.00 88.62 184 PRO A N 1
ATOM 1516 C CA . PRO A 1 184 ? -6.109 -2.315 -5.743 1.00 88.62 184 PRO A CA 1
ATOM 1517 C C . PRO A 1 184 ? -5.444 -1.782 -7.020 1.00 88.62 184 PRO A C 1
ATOM 1519 O O . PRO A 1 184 ? -4.964 -0.646 -7.060 1.00 88.62 184 PRO A O 1
ATOM 1522 N N . LEU A 1 185 ? -5.397 -2.618 -8.057 1.00 89.31 185 LEU A N 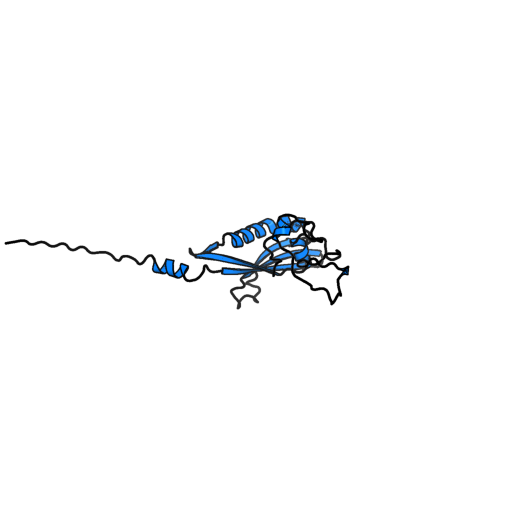1
ATOM 1523 C CA . LEU A 1 185 ? -4.903 -2.244 -9.393 1.00 89.31 185 LEU A CA 1
ATOM 1524 C C . LEU A 1 185 ? -6.000 -2.318 -10.456 1.00 89.31 185 LEU A C 1
ATOM 1526 O O . LEU A 1 185 ? -5.856 -1.727 -11.525 1.00 89.31 185 LEU A O 1
ATOM 1530 N N . ASP A 1 186 ? -7.066 -3.041 -10.149 1.00 81.38 186 ASP A N 1
ATOM 1531 C CA . ASP A 1 186 ? -8.299 -3.162 -10.896 1.00 81.38 186 ASP A CA 1
ATOM 1532 C C . ASP A 1 186 ? -9.251 -2.007 -10.552 1.00 81.38 186 ASP A C 1
ATOM 1534 O O . ASP A 1 186 ? -9.377 -1.594 -9.396 1.00 81.38 186 ASP A O 1
ATOM 1538 N N . HIS A 1 187 ? -9.889 -1.463 -11.588 1.00 65.69 187 HIS A N 1
ATOM 1539 C CA . HIS A 1 187 ? -10.878 -0.390 -11.518 1.00 65.69 187 HIS A CA 1
ATOM 1540 C C . HIS A 1 187 ? -11.992 -0.652 -12.527 1.00 65.69 187 HIS A C 1
ATOM 1542 O O . HIS A 1 187 ? -11.662 -1.100 -13.652 1.00 65.69 187 HIS A O 1
#

Radius of gyration: 26.37 Å; Cα contacts (8 Å, |Δi|>4): 277; chains: 1; bounding box: 89×50×81 Å